Protein AF-A0A2P8HQR6-F1 (afdb_monomer)

InterPro domains:
  IPR024524 Protein of unknown function DUF3800 [PF12686] (49-236)

Secondary structure (DSSP, 8-state):
------------SSHHHHHHHHHHHHHHHHHHHHHHHHHTTT--EEEEEEEEEES-TTSSSSEEEEEEEEEEHHHHHHHHHHHHTTS-SSGGG---GGG---GGGHHHHHHHHHHHHH-SS-EEEEEEEEHHHHHHHHHHTT--HHHHHHHHHHHHHHHHHHHHHTT--TTS-EEEEEEEE--TTTGGGHHHHHHHHHHHHHHTT-SEEEEEEEEE-GGG-HHHHHHHHHHHHHHHHHTTTTS-SSTTSPPPHHHHHHHHHHHHHHHSTTHHHHHHHHEEEEEE-SS-SSPEEE-HHHHHHHHHHHHHHHHHHHHHHHHHHHHH-TT--HHHHHHHTT--GGGHHHHHHHHHHHTT----

Sequence (360 aa):
MLSLETVPALSLKVAGKVLFHHYYISNYTLLYLRLTVNLSKGAKTVYKIYFDESGKLDDKKMYSYYGAAGGSLDAWTSLDHRLASTLPSTPSHELHFSQLKDDKYMHLYIHALNEFLQEEDLQFNAMIINNSEAKVSSETMNLSKEELRKLFYVKIPERLYYGMTRGIEAEHAEEVEVYMDQNNEYQWLYGKIKDQMQAHALYRKKAYTIHTLEPLDSYYSYPLQITDIILGLVSFLMEQSFLPTKPSEKLTTTKQIQSEMVFRFLSQNRNLEKFLSKITLYKWEGTDELLQSISLSTYISRFMIEKQKNDLSEILKVQQLISQYPEIETRHVRKHLSYSNSQARTIRGYIEQASGRPRF

Mean predicted aligned error: 9.8 Å

Radius of gyration: 28.17 Å; Cα contacts (8 Å, |Δi|>4): 473; chains: 1; bounding box: 73×106×64 Å

pLDDT: mean 84.1, std 18.92, range [25.55, 98.44]

Structure (mmCIF, N/CA/C/O backbone):
data_AF-A0A2P8HQR6-F1
#
_entry.id   AF-A0A2P8HQR6-F1
#
loop_
_atom_site.group_PDB
_atom_site.id
_atom_site.type_symbol
_atom_site.label_atom_id
_atom_site.label_alt_id
_atom_site.label_comp_id
_atom_site.label_asym_id
_atom_site.label_entity_id
_atom_site.label_seq_id
_atom_site.pdbx_PDB_ins_code
_atom_site.Cartn_x
_atom_site.Cartn_y
_atom_site.Cartn_z
_atom_site.occupancy
_atom_site.B_iso_or_equiv
_atom_site.auth_seq_id
_atom_site.auth_comp_id
_atom_site.auth_asym_id
_atom_site.auth_atom_id
_atom_site.pdbx_PDB_model_num
ATOM 1 N N . MET A 1 1 ? -50.084 -82.917 -18.934 1.00 33.44 1 MET A N 1
ATOM 2 C CA . MET A 1 1 ? -48.917 -83.632 -19.490 1.00 33.44 1 MET A CA 1
ATOM 3 C C . MET A 1 1 ? -47.897 -82.562 -19.867 1.00 33.44 1 MET A C 1
ATOM 5 O O . MET A 1 1 ? -48.283 -81.710 -20.646 1.00 33.44 1 MET A O 1
ATOM 9 N N . LEU A 1 2 ? -46.743 -82.552 -19.174 1.00 27.77 2 LEU A N 1
ATOM 10 C CA . LEU A 1 2 ? -45.383 -82.044 -19.511 1.00 27.77 2 LEU A CA 1
ATOM 11 C C . LEU A 1 2 ? -45.249 -80.937 -20.593 1.00 27.77 2 LEU A C 1
ATOM 13 O O . LEU A 1 2 ? -45.843 -81.059 -21.648 1.00 27.77 2 LEU A O 1
ATOM 17 N N . SER A 1 3 ? -44.427 -79.889 -20.486 1.00 25.55 3 SER A N 1
ATOM 18 C CA . SER A 1 3 ? -43.283 -79.577 -19.617 1.00 25.55 3 SER A CA 1
ATOM 19 C C . SER A 1 3 ? -42.935 -78.080 -19.712 1.00 25.55 3 SER A C 1
ATOM 21 O O . SER A 1 3 ? -43.325 -77.394 -20.653 1.00 25.55 3 SER A O 1
ATOM 23 N N . LEU A 1 4 ? -42.175 -77.613 -18.720 1.00 30.92 4 LEU A N 1
ATOM 24 C CA . LEU A 1 4 ? -41.476 -76.329 -18.645 1.00 30.92 4 LEU A CA 1
ATOM 25 C C . LEU A 1 4 ? -40.520 -76.086 -19.825 1.00 30.92 4 LEU A C 1
ATOM 27 O O . LEU A 1 4 ? -39.832 -77.016 -20.226 1.00 30.92 4 LEU A O 1
ATOM 31 N N . GLU A 1 5 ? -40.374 -74.821 -20.233 1.00 27.94 5 GLU A N 1
ATOM 32 C CA . GLU A 1 5 ? -39.064 -74.173 -20.393 1.00 27.94 5 GLU A CA 1
ATOM 33 C C . GLU A 1 5 ? -39.188 -72.637 -20.350 1.00 27.94 5 GLU A C 1
ATOM 35 O O . GLU A 1 5 ? -40.246 -72.050 -20.571 1.00 27.94 5 GLU A O 1
ATOM 40 N N . THR A 1 6 ? -38.103 -72.009 -19.917 1.00 29.08 6 THR A N 1
ATOM 41 C CA . THR A 1 6 ? -38.003 -70.726 -19.215 1.00 29.08 6 THR A CA 1
ATOM 42 C C . THR A 1 6 ? -37.601 -69.530 -20.094 1.00 29.08 6 THR A C 1
ATOM 44 O O . THR A 1 6 ? -36.764 -69.665 -20.972 1.00 29.08 6 THR A O 1
ATOM 47 N N . VAL A 1 7 ? -38.179 -68.365 -19.755 1.00 34.34 7 VAL A N 1
ATOM 48 C CA . VAL A 1 7 ? -37.715 -66.946 -19.739 1.00 34.34 7 VAL A CA 1
ATOM 49 C C . VAL A 1 7 ? -36.370 -66.561 -20.422 1.00 34.34 7 VAL A C 1
ATOM 51 O O . VAL A 1 7 ? -35.384 -67.282 -20.308 1.00 34.34 7 VAL A O 1
ATOM 54 N N . PRO A 1 8 ? -36.234 -65.302 -20.904 1.00 31.97 8 PRO A N 1
ATOM 55 C CA . PRO A 1 8 ? -35.547 -64.353 -20.019 1.00 31.97 8 PRO A CA 1
ATOM 56 C C . PRO A 1 8 ? -36.254 -63.003 -19.845 1.00 31.97 8 PRO A C 1
ATOM 58 O O . PRO A 1 8 ? -36.788 -62.383 -20.760 1.00 31.97 8 PRO A O 1
ATOM 61 N N . ALA A 1 9 ? -36.234 -62.579 -18.586 1.00 35.69 9 ALA A N 1
ATOM 62 C CA . ALA A 1 9 ? -36.747 -61.335 -18.068 1.00 35.69 9 ALA A CA 1
ATOM 63 C C . ALA A 1 9 ? -35.703 -60.243 -18.268 1.00 35.69 9 ALA A C 1
ATOM 65 O O . ALA A 1 9 ? -34.558 -60.444 -17.881 1.00 35.69 9 ALA A O 1
ATOM 66 N N . LEU A 1 10 ? -36.098 -59.065 -18.748 1.00 28.31 10 LEU A N 1
ATOM 67 C CA . LEU A 1 10 ? -35.398 -57.823 -18.420 1.00 28.31 10 LEU A CA 1
ATOM 68 C C . LEU A 1 10 ? -36.252 -56.616 -18.823 1.00 28.31 10 LEU A C 1
ATOM 70 O O . LEU A 1 10 ? -36.380 -56.322 -20.002 1.00 28.31 10 LEU A O 1
ATOM 74 N N . SER A 1 11 ? -36.840 -55.933 -17.832 1.00 33.97 11 SER A N 1
ATOM 75 C CA . SER A 1 11 ? -37.032 -54.466 -17.789 1.00 33.97 11 SER A CA 1
ATOM 76 C C . SER A 1 11 ? -38.132 -54.077 -16.784 1.00 33.97 11 SER A C 1
ATOM 78 O O . SER A 1 11 ? -39.183 -53.550 -17.137 1.00 33.97 11 SER A O 1
ATOM 80 N N . LEU A 1 12 ? -37.880 -54.311 -15.494 1.00 35.03 12 LEU A N 1
ATOM 81 C CA . LEU A 1 12 ? -38.697 -53.773 -14.391 1.00 35.03 12 LEU A CA 1
ATOM 82 C C . LEU A 1 12 ? -37.829 -53.051 -13.343 1.00 35.03 12 LEU A C 1
ATOM 84 O O . LEU A 1 12 ? -38.184 -52.946 -12.175 1.00 35.03 12 LEU A O 1
ATOM 88 N N . LYS A 1 13 ? -36.666 -52.530 -13.769 1.00 34.38 13 LYS A N 1
ATOM 89 C CA . LYS A 1 13 ? -35.725 -51.768 -12.922 1.00 34.38 13 LYS A CA 1
ATOM 90 C C . LYS A 1 13 ? -35.703 -50.255 -13.180 1.00 34.38 13 LYS A C 1
ATOM 92 O O . LYS A 1 13 ? -35.026 -49.542 -12.446 1.00 34.38 13 LYS A O 1
ATOM 97 N N . VAL A 1 14 ? -36.442 -49.745 -14.170 1.00 38.81 14 VAL A N 1
ATOM 98 C CA . VAL A 1 14 ? -36.384 -48.314 -14.538 1.00 38.81 14 VAL A CA 1
ATOM 99 C C . VAL A 1 14 ? -37.466 -47.479 -13.837 1.00 38.81 14 VAL A C 1
ATOM 101 O O . VAL A 1 14 ? -37.201 -46.346 -13.451 1.00 38.81 14 VAL A O 1
ATOM 104 N N . ALA A 1 15 ? -38.642 -48.043 -13.544 1.00 37.00 15 ALA A N 1
ATOM 105 C CA . ALA A 1 15 ? -39.748 -47.281 -12.950 1.00 37.00 15 ALA A CA 1
ATOM 106 C C . ALA A 1 15 ? -39.559 -46.948 -11.450 1.00 37.00 15 ALA A C 1
ATOM 108 O O . ALA A 1 15 ? -39.950 -45.874 -11.000 1.00 37.00 15 ALA A O 1
ATOM 109 N N . GLY A 1 16 ? -38.896 -47.817 -10.674 1.00 36.00 16 GLY A N 1
ATOM 110 C CA . GLY A 1 16 ? -38.679 -47.598 -9.233 1.00 36.00 16 GLY A CA 1
ATOM 111 C C . GLY A 1 16 ? -37.608 -46.552 -8.894 1.00 36.00 16 GLY A C 1
ATOM 112 O O . GLY A 1 16 ? -37.670 -45.929 -7.837 1.00 36.00 16 GLY A O 1
ATOM 113 N N . LYS A 1 17 ? -36.642 -46.308 -9.794 1.00 35.75 17 LYS A N 1
ATOM 114 C CA . LYS A 1 17 ? -35.560 -45.330 -9.569 1.00 35.75 17 LYS A CA 1
ATOM 115 C C . LYS A 1 17 ? -36.002 -43.882 -9.808 1.00 35.75 17 LYS A C 1
ATOM 117 O O . LYS A 1 17 ? -35.507 -42.985 -9.134 1.00 35.75 17 LYS A O 1
ATOM 122 N N . VAL A 1 18 ? -36.951 -43.657 -10.719 1.00 38.84 18 VAL A N 1
ATOM 123 C CA . VAL A 1 18 ? -37.421 -42.306 -11.078 1.00 38.84 18 VAL A CA 1
ATOM 124 C C . VAL A 1 18 ? -38.352 -41.724 -10.005 1.00 38.84 18 VAL A C 1
ATOM 126 O O . VAL A 1 18 ? -38.237 -40.543 -9.672 1.00 38.84 18 VAL A O 1
ATOM 129 N N . LEU A 1 19 ? -39.199 -42.561 -9.394 1.00 36.84 19 LEU A N 1
ATOM 130 C CA . LEU A 1 19 ? -40.098 -42.158 -8.303 1.00 36.84 19 LEU A CA 1
ATOM 131 C C . LEU A 1 19 ? -39.358 -41.908 -6.977 1.00 36.84 19 LEU A C 1
ATOM 133 O O . LEU A 1 19 ? -39.690 -40.960 -6.268 1.00 36.84 19 LEU A O 1
ATOM 137 N N . PHE A 1 20 ? -38.300 -42.671 -6.676 1.00 35.50 20 PHE A N 1
ATOM 138 C CA . PHE A 1 20 ? -37.462 -42.415 -5.494 1.00 35.50 20 PHE A CA 1
ATOM 139 C C . PHE A 1 20 ? -36.619 -41.136 -5.621 1.00 35.50 20 PHE A C 1
ATOM 141 O O . PHE A 1 20 ? -36.426 -40.439 -4.628 1.00 35.50 20 PHE A O 1
ATOM 148 N N . HIS A 1 21 ? -36.155 -40.784 -6.828 1.00 37.28 21 HIS A N 1
ATOM 149 C CA . HIS A 1 21 ? -35.416 -39.533 -7.047 1.00 37.28 21 HIS A CA 1
ATOM 150 C C . HIS A 1 21 ? -36.305 -38.287 -6.923 1.00 37.28 21 HIS A C 1
ATOM 152 O O . HIS A 1 21 ? -35.882 -37.310 -6.312 1.00 37.28 21 HIS A O 1
ATOM 158 N N . HIS A 1 22 ? -37.549 -38.316 -7.411 1.00 38.53 22 HIS A N 1
ATOM 159 C CA . HIS A 1 22 ? -38.437 -37.148 -7.310 1.00 38.53 22 HIS A CA 1
ATOM 160 C C . HIS A 1 22 ? -38.901 -36.867 -5.871 1.00 38.53 22 HIS A C 1
ATOM 162 O O . HIS A 1 22 ? -38.992 -35.705 -5.475 1.00 38.53 22 HIS A O 1
ATOM 168 N N . TYR A 1 23 ? -39.122 -37.904 -5.054 1.00 38.06 23 TYR A N 1
ATOM 169 C CA . TYR A 1 23 ? -39.533 -37.724 -3.655 1.00 38.06 23 TYR A CA 1
ATOM 170 C C . TYR A 1 23 ? -38.383 -37.249 -2.746 1.00 38.06 23 TYR A C 1
ATOM 172 O O . TYR A 1 23 ? -38.610 -36.486 -1.805 1.00 38.06 23 TYR A O 1
ATOM 180 N N . TYR A 1 24 ? -37.138 -37.642 -3.046 1.00 35.56 24 TYR A N 1
ATOM 181 C CA . TYR A 1 24 ? -35.957 -37.132 -2.341 1.00 35.56 24 TYR A CA 1
ATOM 182 C C . TYR A 1 24 ? -35.640 -35.686 -2.735 1.00 35.56 24 TYR A C 1
ATOM 184 O O . TYR A 1 24 ? -35.431 -34.855 -1.856 1.00 35.56 24 TYR A O 1
ATOM 192 N N . ILE A 1 25 ? -35.688 -35.343 -4.027 1.00 41.81 25 ILE A N 1
ATOM 193 C CA . ILE A 1 25 ? -35.403 -33.974 -4.483 1.00 41.81 25 ILE A CA 1
ATOM 194 C C . ILE A 1 25 ? -36.449 -32.993 -3.929 1.00 41.81 25 ILE A C 1
ATOM 196 O O . ILE A 1 25 ? -36.073 -31.968 -3.372 1.00 41.81 25 ILE A O 1
ATOM 200 N N . SER A 1 26 ? -37.741 -33.344 -3.938 1.00 42.47 26 SER A N 1
ATOM 201 C CA . SER A 1 26 ? -38.802 -32.470 -3.411 1.00 42.47 26 SER A CA 1
ATOM 202 C C . SER A 1 26 ? -38.671 -32.174 -1.911 1.00 42.47 26 SER A C 1
ATOM 204 O O . SER A 1 26 ? -38.970 -31.058 -1.490 1.00 42.47 26 SER A O 1
ATOM 206 N N . ASN A 1 27 ? -38.229 -33.140 -1.098 1.00 40.41 27 ASN A N 1
ATOM 207 C CA . ASN A 1 27 ? -38.044 -32.928 0.340 1.00 40.41 27 ASN A CA 1
ATOM 208 C C . ASN A 1 27 ? -36.745 -32.176 0.652 1.00 40.41 27 ASN A C 1
ATOM 210 O O . ASN A 1 27 ? -36.741 -31.357 1.566 1.00 40.41 27 ASN A O 1
ATOM 214 N N . TYR A 1 28 ? -35.678 -32.369 -0.132 1.00 42.06 28 TYR A N 1
ATOM 215 C CA . TYR A 1 28 ? -34.462 -31.562 -0.004 1.00 42.06 28 TYR A CA 1
ATOM 216 C C . TYR A 1 28 ? -34.700 -30.109 -0.410 1.00 42.06 28 TYR A C 1
ATOM 218 O O . TYR A 1 28 ? -34.232 -29.224 0.294 1.00 42.06 28 TYR A O 1
ATOM 226 N N . THR A 1 29 ? -35.476 -29.836 -1.462 1.00 43.00 29 THR A N 1
ATOM 227 C CA . THR A 1 29 ? -35.803 -28.461 -1.871 1.00 43.00 29 THR A CA 1
ATOM 228 C C . THR A 1 29 ? -36.690 -27.757 -0.840 1.00 43.00 29 THR A C 1
ATOM 230 O O . THR A 1 29 ? -36.446 -26.596 -0.527 1.00 43.00 29 THR A O 1
ATOM 233 N N . LEU A 1 30 ? -37.659 -28.455 -0.233 1.00 41.94 30 LEU A N 1
ATOM 234 C CA . LEU A 1 30 ? -38.488 -27.910 0.855 1.00 41.94 30 LEU A CA 1
ATOM 235 C C . LEU A 1 30 ? -37.727 -27.756 2.181 1.00 41.94 30 LEU A C 1
ATOM 237 O O . LEU A 1 30 ? -38.005 -26.812 2.920 1.00 41.94 30 LEU A O 1
ATOM 241 N N . LEU A 1 31 ? -36.758 -28.629 2.477 1.00 42.12 31 LEU A N 1
ATOM 242 C CA . LEU A 1 31 ? -35.866 -28.492 3.631 1.00 42.12 31 LEU A CA 1
ATOM 243 C C . LEU A 1 31 ? -34.866 -27.346 3.420 1.00 42.12 31 LEU A C 1
ATOM 245 O O . LEU A 1 31 ? -34.661 -26.568 4.343 1.00 42.12 31 LEU A O 1
ATOM 249 N N . TYR A 1 32 ? -34.327 -27.172 2.207 1.00 41.16 32 TYR A N 1
ATOM 250 C CA . TYR A 1 32 ? -33.486 -26.025 1.845 1.00 41.16 32 TYR A CA 1
ATOM 251 C C . TYR A 1 32 ? -34.277 -24.720 1.920 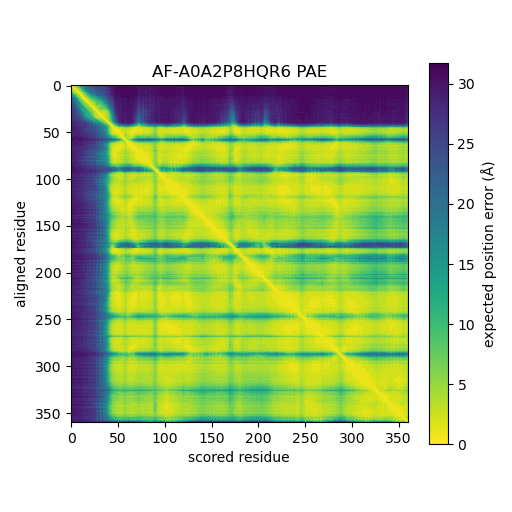1.00 41.16 32 TYR A C 1
ATOM 253 O O . TYR A 1 32 ? -33.816 -23.775 2.544 1.00 41.16 32 TYR A O 1
ATOM 261 N N . LEU A 1 33 ? -35.499 -24.663 1.382 1.00 41.75 33 LEU A N 1
ATOM 262 C CA . LEU A 1 33 ? -36.359 -23.480 1.496 1.00 41.75 33 LEU A CA 1
ATOM 263 C C . LEU A 1 33 ? -36.773 -23.204 2.949 1.00 41.75 33 LEU A C 1
ATOM 265 O O . LEU A 1 33 ? -36.759 -22.050 3.362 1.00 41.75 33 LEU A O 1
ATOM 269 N N . ARG A 1 34 ? -37.058 -24.226 3.769 1.00 34.44 34 ARG A N 1
ATOM 270 C CA . ARG A 1 34 ? -37.327 -24.037 5.209 1.00 34.44 34 ARG A CA 1
ATOM 271 C C . ARG A 1 34 ? -36.090 -23.673 6.027 1.00 34.44 34 ARG A C 1
ATOM 273 O O . ARG A 1 34 ? -36.254 -22.984 7.028 1.00 34.44 34 ARG A O 1
ATOM 280 N N . LEU A 1 35 ? -34.892 -24.100 5.632 1.00 39.53 35 LEU A N 1
ATOM 281 C CA . LEU A 1 35 ? -33.630 -23.676 6.247 1.00 39.53 35 LEU A CA 1
ATOM 282 C C . LEU A 1 35 ? -33.285 -22.242 5.835 1.00 39.53 35 LEU A C 1
ATOM 284 O O . LEU A 1 35 ? -32.957 -21.437 6.694 1.00 39.53 35 LEU A O 1
ATOM 288 N N . THR A 1 36 ? -33.477 -21.878 4.568 1.00 40.72 36 THR A N 1
ATOM 289 C CA . THR A 1 36 ? -33.202 -20.523 4.058 1.00 40.72 36 THR A CA 1
ATOM 290 C C . THR A 1 36 ? -34.192 -19.494 4.626 1.00 40.72 36 THR A C 1
ATOM 292 O O . THR A 1 36 ? -33.800 -18.384 4.963 1.00 40.72 36 THR A O 1
ATOM 295 N N . VAL A 1 37 ? -35.461 -19.877 4.828 1.00 40.09 37 VAL A N 1
ATOM 296 C CA . VAL A 1 37 ? -36.504 -19.001 5.404 1.00 40.09 37 VAL A CA 1
ATOM 297 C C . VAL A 1 37 ? -36.479 -18.964 6.945 1.00 40.09 37 VAL A C 1
ATOM 299 O O . VAL A 1 37 ? -36.981 -18.008 7.531 1.00 40.09 37 VAL A O 1
ATOM 302 N N . ASN A 1 38 ? -35.875 -19.949 7.629 1.00 33.28 38 ASN A N 1
ATOM 303 C CA . ASN A 1 38 ? -35.671 -19.892 9.090 1.00 33.28 38 ASN A CA 1
ATOM 304 C C . ASN A 1 38 ? -34.295 -19.345 9.511 1.00 33.28 38 ASN A C 1
ATOM 306 O O . ASN A 1 38 ? -34.176 -18.865 10.634 1.00 33.28 38 ASN A O 1
ATOM 310 N N . LEU A 1 39 ? -33.279 -19.352 8.640 1.00 42.09 39 LEU A N 1
ATOM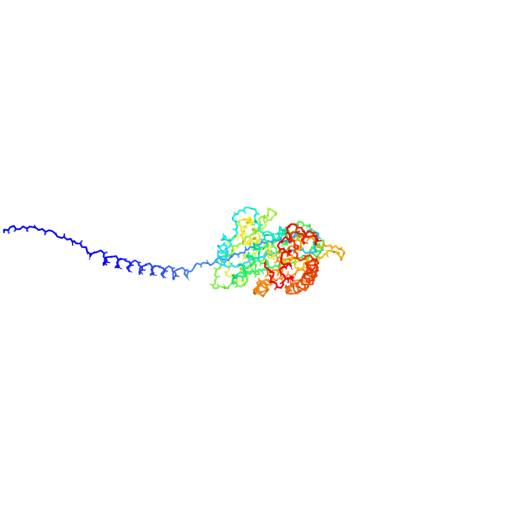 311 C CA . LEU A 1 39 ? -31.993 -18.681 8.895 1.00 42.09 39 LEU A CA 1
ATOM 312 C C . LEU A 1 39 ? -32.077 -17.156 8.710 1.00 42.09 39 LEU A C 1
ATOM 314 O O . LEU A 1 39 ? -31.288 -16.422 9.296 1.00 42.09 39 LEU A O 1
ATOM 318 N N . SER A 1 40 ? -33.080 -16.658 7.979 1.00 39.88 40 SER A N 1
ATOM 319 C CA . SER A 1 40 ? -33.284 -15.223 7.735 1.00 39.88 40 SER A CA 1
ATOM 320 C C . SER A 1 40 ? -33.963 -14.468 8.890 1.00 39.88 40 SER A C 1
ATOM 322 O O . SER A 1 40 ? -34.354 -13.314 8.730 1.00 39.88 40 SER A O 1
ATOM 324 N N . LYS A 1 41 ? -34.140 -15.098 10.058 1.00 40.22 41 LYS A N 1
ATOM 325 C CA . LYS A 1 41 ? -34.581 -14.432 11.292 1.00 40.22 41 LYS A CA 1
ATOM 326 C C . LYS A 1 41 ? -33.582 -14.706 12.413 1.00 40.22 41 LYS A C 1
ATOM 328 O O . LYS A 1 41 ? -33.845 -15.508 13.302 1.00 40.22 41 LYS A O 1
ATOM 333 N N . GLY A 1 42 ? -32.441 -14.017 12.363 1.00 51.50 42 GLY A N 1
ATOM 334 C CA . GLY A 1 42 ? -31.543 -13.872 13.514 1.00 51.50 42 GLY A CA 1
ATOM 335 C C . GLY A 1 42 ? -30.083 -14.284 13.318 1.00 51.50 42 GLY A C 1
ATOM 336 O O . GLY A 1 42 ? -29.321 -14.152 14.271 1.00 51.50 42 GLY A O 1
ATOM 337 N N . ALA A 1 43 ? -29.663 -14.753 12.138 1.00 57.28 43 ALA A N 1
ATOM 338 C CA . ALA A 1 43 ? -28.238 -14.936 11.866 1.00 57.28 43 ALA A CA 1
ATOM 339 C C . ALA A 1 43 ? -27.589 -13.564 11.638 1.00 57.28 43 ALA A C 1
ATOM 341 O O . ALA A 1 43 ? -27.910 -12.878 10.668 1.00 57.28 43 ALA A O 1
ATOM 342 N N . LYS A 1 44 ? -26.717 -13.148 12.559 1.00 66.00 44 LYS A N 1
ATOM 343 C CA . LYS A 1 44 ? -25.874 -11.970 12.353 1.00 66.00 44 LYS A CA 1
ATOM 344 C C . LYS A 1 44 ? -24.894 -12.247 11.213 1.00 66.00 44 LYS A C 1
ATOM 346 O O . LYS A 1 44 ? -24.318 -13.334 11.157 1.00 66.00 44 LYS A O 1
ATOM 351 N N . THR A 1 45 ? -24.711 -11.286 10.316 1.00 84.12 45 THR A N 1
ATOM 352 C CA . THR A 1 45 ? -23.674 -11.346 9.278 1.00 84.12 45 THR A CA 1
ATOM 353 C C . THR A 1 45 ? -22.315 -10.999 9.887 1.00 84.12 45 THR A C 1
ATOM 355 O O . THR A 1 45 ? -22.241 -10.331 10.919 1.00 84.12 45 THR A O 1
ATOM 358 N N . VAL A 1 46 ? -21.227 -11.495 9.295 1.00 91.19 46 VAL A N 1
ATOM 359 C CA . VAL A 1 46 ? -19.863 -11.241 9.785 1.00 91.19 46 VAL A CA 1
ATOM 360 C C . VAL A 1 46 ? -19.163 -10.261 8.852 1.00 91.19 46 VAL A C 1
ATOM 362 O O . VAL A 1 46 ? -19.091 -10.492 7.642 1.00 91.19 46 VAL A O 1
ATOM 365 N N . TYR A 1 47 ? -18.609 -9.199 9.431 1.00 93.38 47 TYR A N 1
ATOM 366 C CA . TYR A 1 47 ? -17.799 -8.198 8.748 1.00 93.38 47 TYR A CA 1
ATOM 367 C C . TYR A 1 47 ? -16.361 -8.289 9.237 1.00 93.38 47 TYR A C 1
ATOM 369 O O . TYR A 1 47 ? -16.101 -8.247 10.440 1.00 93.38 47 TYR A O 1
ATOM 377 N N . LYS A 1 48 ? -15.410 -8.396 8.313 1.00 95.31 48 LYS A N 1
ATOM 378 C CA . LYS A 1 48 ? -13.993 -8.538 8.651 1.00 95.31 48 LYS A CA 1
ATOM 379 C C . LYS A 1 48 ? -13.229 -7.277 8.309 1.00 95.31 48 LYS A C 1
ATOM 381 O O . LYS A 1 48 ? -13.435 -6.693 7.244 1.00 95.31 48 LYS A O 1
ATOM 386 N N . ILE A 1 49 ? -12.327 -6.890 9.205 1.00 96.56 49 ILE A N 1
ATOM 387 C CA . ILE A 1 49 ? -11.391 -5.783 9.028 1.00 96.56 49 ILE A CA 1
ATOM 388 C C . ILE A 1 49 ? -9.971 -6.311 9.205 1.00 96.56 49 ILE A C 1
ATOM 390 O O . ILE A 1 49 ? -9.675 -6.978 10.191 1.00 96.56 49 ILE A O 1
ATOM 394 N N . TYR A 1 50 ? -9.097 -5.967 8.270 1.00 96.81 50 TYR A N 1
ATOM 395 C CA . TYR A 1 50 ? -7.677 -6.287 8.274 1.00 96.81 50 TYR A CA 1
ATOM 396 C C . TYR A 1 50 ? -6.876 -4.998 8.375 1.00 96.81 50 TYR A C 1
ATOM 398 O O . TYR A 1 50 ? -7.176 -4.035 7.670 1.00 96.81 50 TYR A O 1
ATOM 406 N N . PHE A 1 51 ? -5.890 -4.964 9.264 1.00 95.44 51 PHE A N 1
ATOM 407 C CA . PHE A 1 51 ? -5.138 -3.759 9.593 1.00 95.44 51 PHE A CA 1
ATOM 408 C C . PHE A 1 51 ? -3.639 -3.973 9.488 1.00 95.44 51 PHE A C 1
ATOM 410 O O . PHE A 1 51 ? -3.117 -4.961 10.006 1.00 95.44 51 PHE A O 1
ATOM 417 N N . ASP A 1 52 ? -2.969 -2.984 8.905 1.00 94.38 52 ASP A N 1
ATOM 418 C CA . ASP A 1 52 ? -1.517 -2.935 8.803 1.00 94.38 52 ASP A CA 1
ATOM 419 C C . ASP A 1 52 ? -0.988 -1.492 8.915 1.00 94.38 52 ASP A C 1
ATOM 421 O O . ASP A 1 52 ? -1.730 -0.507 8.787 1.00 94.38 52 ASP A O 1
ATOM 425 N N . GLU A 1 53 ? 0.313 -1.362 9.155 1.00 92.00 53 GLU A N 1
ATOM 426 C CA . GLU A 1 53 ? 1.033 -0.105 9.272 1.00 92.00 53 GLU A CA 1
ATOM 427 C C . GLU A 1 53 ? 2.311 -0.065 8.431 1.00 92.00 53 GLU A C 1
ATOM 429 O O . GLU A 1 53 ? 3.081 -1.013 8.337 1.00 92.00 53 GLU A O 1
ATOM 434 N N . SER A 1 54 ? 2.607 1.104 7.871 1.00 89.81 54 SER A N 1
ATOM 435 C CA . SER A 1 54 ? 3.856 1.362 7.164 1.00 89.81 54 SER A CA 1
ATOM 436 C C . SER A 1 54 ? 4.551 2.574 7.769 1.00 89.81 54 SER A C 1
ATOM 438 O O . SER A 1 54 ? 4.166 3.727 7.548 1.00 89.81 54 SER A O 1
ATOM 440 N N . GLY A 1 55 ? 5.645 2.295 8.478 1.00 83.19 55 GLY A N 1
ATOM 441 C CA . GLY A 1 55 ? 6.411 3.281 9.235 1.00 83.19 55 GLY A CA 1
ATOM 442 C C . GLY A 1 55 ? 5.835 3.492 10.634 1.00 83.19 55 GLY A C 1
ATOM 443 O O . GLY A 1 55 ? 4.625 3.537 10.824 1.00 83.19 55 GLY A O 1
ATOM 444 N N . LYS A 1 56 ? 6.723 3.625 11.621 1.00 81.81 56 LYS A N 1
ATOM 445 C CA . LYS A 1 56 ? 6.343 3.841 13.020 1.00 81.81 56 LYS A CA 1
ATOM 446 C C . LYS A 1 56 ? 6.271 5.332 13.345 1.00 81.81 56 LYS A C 1
ATOM 448 O O . LYS A 1 56 ? 7.048 6.127 12.810 1.00 81.81 56 LYS A O 1
ATOM 453 N N . LEU A 1 57 ? 5.389 5.699 14.282 1.00 80.25 57 LEU A N 1
ATOM 454 C CA . LEU A 1 57 ? 5.193 7.070 14.792 1.00 80.25 57 LEU A CA 1
ATOM 455 C C . LEU A 1 57 ? 6.369 7.545 15.654 1.00 80.25 57 LEU A C 1
ATOM 457 O O . LEU A 1 57 ? 6.310 7.604 16.886 1.00 80.25 57 LEU A O 1
ATOM 461 N N . ASP A 1 58 ? 7.514 7.683 15.010 1.00 67.50 58 ASP A N 1
ATOM 462 C CA . ASP A 1 58 ? 8.804 7.566 15.673 1.00 67.50 58 ASP A CA 1
ATOM 463 C C . ASP A 1 58 ? 9.971 7.542 14.677 1.00 67.50 58 ASP A C 1
ATOM 465 O O . ASP A 1 58 ? 11.101 7.875 15.056 1.00 67.50 58 ASP A O 1
ATOM 469 N N . ASP A 1 59 ? 9.679 7.102 13.454 1.00 66.88 59 ASP A N 1
ATOM 470 C CA . ASP A 1 59 ? 10.625 6.866 12.384 1.00 66.88 59 ASP A CA 1
ATOM 471 C C . ASP A 1 59 ? 11.114 8.188 11.772 1.00 66.88 59 ASP A C 1
ATOM 473 O O . ASP A 1 59 ? 10.469 9.233 11.867 1.00 66.88 59 ASP A O 1
ATOM 477 N N . LYS A 1 60 ? 12.272 8.160 11.105 1.00 76.75 60 LYS A N 1
ATOM 478 C CA . LYS A 1 60 ? 12.907 9.349 10.491 1.00 76.75 60 LYS A CA 1
ATOM 479 C C . LYS A 1 60 ? 12.123 9.923 9.304 1.00 76.75 60 LYS A C 1
ATOM 481 O O . LYS A 1 60 ? 12.543 10.915 8.710 1.00 76.75 60 LYS A O 1
ATOM 486 N N . LYS A 1 61 ? 11.034 9.267 8.914 1.00 85.00 61 LYS A N 1
ATOM 487 C CA . LYS A 1 61 ? 10.180 9.659 7.798 1.00 85.00 61 LYS A CA 1
ATOM 488 C C . LYS A 1 61 ? 9.249 10.797 8.194 1.00 85.00 61 LYS A C 1
ATOM 490 O O . LYS A 1 61 ? 8.876 10.938 9.354 1.00 85.00 61 LYS A O 1
ATOM 495 N N . MET A 1 62 ? 8.833 11.567 7.192 1.00 90.00 62 MET A N 1
ATOM 496 C CA . MET A 1 62 ? 7.871 12.657 7.367 1.00 90.00 62 MET A CA 1
ATOM 497 C C . MET A 1 62 ? 6.492 12.147 7.799 1.00 90.00 62 MET A C 1
ATOM 499 O O . MET A 1 62 ? 5.844 12.772 8.634 1.00 90.00 62 MET A O 1
ATOM 503 N N . TYR A 1 63 ? 6.066 11.001 7.266 1.00 94.06 63 TYR A N 1
ATOM 504 C CA . TYR A 1 63 ? 4.750 10.436 7.532 1.00 94.06 63 TYR A CA 1
ATOM 505 C C . TYR A 1 63 ? 4.829 8.980 7.998 1.00 94.06 63 TYR A C 1
ATOM 507 O O . TYR A 1 63 ? 5.713 8.233 7.571 1.00 94.06 63 TYR A O 1
ATOM 515 N N . SER A 1 64 ? 3.868 8.596 8.838 1.00 94.31 64 SER A N 1
ATOM 516 C CA . SER A 1 64 ? 3.506 7.202 9.134 1.00 94.31 64 SER A CA 1
ATOM 517 C C . SER A 1 64 ? 2.142 6.891 8.528 1.00 94.31 64 SER A C 1
ATOM 519 O O . SER A 1 64 ? 1.274 7.769 8.491 1.00 94.31 64 SER A O 1
ATOM 521 N N . TYR A 1 65 ? 1.948 5.661 8.062 1.00 95.81 65 TYR A N 1
ATOM 522 C CA . TYR A 1 65 ? 0.746 5.243 7.345 1.00 95.81 65 TYR A CA 1
ATOM 523 C C . TYR A 1 65 ? 0.078 4.090 8.083 1.00 95.81 65 TYR A C 1
ATOM 525 O O . TYR A 1 65 ? 0.744 3.128 8.440 1.00 95.81 65 TYR A O 1
ATOM 533 N N . TYR A 1 66 ? -1.236 4.170 8.258 1.00 96.12 66 TYR A N 1
ATOM 534 C CA . TYR A 1 66 ? -2.041 3.129 8.893 1.00 96.12 66 TYR A CA 1
ATOM 535 C C . TYR A 1 66 ? -3.209 2.804 7.975 1.00 96.12 66 TYR A C 1
ATOM 537 O O . TYR A 1 66 ? -3.940 3.718 7.585 1.00 96.12 66 TYR A O 1
ATOM 545 N N . GLY A 1 67 ? -3.360 1.538 7.603 1.00 97.00 67 GLY A N 1
ATOM 546 C CA . GLY A 1 67 ? -4.348 1.068 6.639 1.00 97.00 67 GLY A CA 1
ATOM 547 C C . GLY A 1 67 ? -5.308 0.066 7.258 1.00 97.00 67 GLY A C 1
ATOM 548 O O . GLY A 1 67 ? -4.909 -0.769 8.062 1.00 97.00 67 GLY A O 1
ATOM 549 N N . ALA A 1 68 ? -6.573 0.140 6.859 1.00 97.62 68 ALA A N 1
ATOM 550 C CA . ALA A 1 68 ? -7.575 -0.865 7.165 1.00 97.62 68 ALA A CA 1
ATOM 551 C C . ALA A 1 68 ? -8.314 -1.257 5.882 1.00 97.62 68 ALA A C 1
ATOM 553 O O . ALA A 1 68 ? -8.882 -0.391 5.213 1.00 97.62 68 ALA A O 1
ATOM 554 N N . ALA A 1 69 ? -8.336 -2.548 5.561 1.00 97.75 69 ALA A N 1
ATOM 555 C CA . ALA A 1 69 ? -9.198 -3.135 4.542 1.00 97.75 69 ALA A CA 1
ATOM 556 C C . ALA A 1 69 ? -10.396 -3.805 5.218 1.00 97.75 69 ALA A C 1
ATOM 558 O O . ALA A 1 69 ? -10.244 -4.397 6.280 1.00 97.75 69 ALA A O 1
ATOM 559 N N . GLY A 1 70 ? -11.592 -3.725 4.644 1.00 96.06 70 GLY A N 1
ATOM 560 C CA . GLY A 1 70 ? -12.779 -4.284 5.287 1.00 96.06 70 GLY A CA 1
ATOM 561 C C . GLY A 1 70 ? -13.884 -4.633 4.309 1.00 96.06 70 GLY A C 1
ATOM 562 O O . GLY A 1 70 ? -13.947 -4.047 3.232 1.00 96.06 70 GLY A O 1
ATOM 563 N N . GLY A 1 71 ? -14.722 -5.591 4.699 1.00 94.56 71 GLY A N 1
ATOM 564 C CA . GLY A 1 71 ? -15.867 -6.054 3.920 1.00 94.56 71 GLY A CA 1
ATOM 565 C C . GLY A 1 71 ? -16.523 -7.298 4.519 1.00 94.56 71 GLY A C 1
ATOM 566 O O . GLY A 1 71 ? -16.119 -7.779 5.584 1.00 94.56 71 GLY A O 1
ATOM 567 N N . SER A 1 72 ? -17.533 -7.823 3.825 1.00 93.19 72 SER A N 1
ATOM 568 C CA . SER A 1 72 ? -18.282 -9.011 4.246 1.00 93.19 72 SER A CA 1
ATOM 569 C C . SER A 1 72 ? -17.402 -10.271 4.269 1.00 93.19 72 SER A C 1
ATOM 571 O O . SER A 1 72 ? -16.449 -10.411 3.496 1.00 93.19 72 SER A O 1
ATOM 573 N N . LEU A 1 73 ? -17.721 -11.221 5.156 1.00 92.88 73 LEU A N 1
ATOM 574 C CA . LEU A 1 73 ? -17.053 -12.528 5.205 1.00 92.88 73 LEU A CA 1
ATOM 575 C C . LEU A 1 73 ? -17.096 -13.251 3.850 1.00 92.88 73 LEU A C 1
ATOM 577 O O . LEU A 1 73 ? -16.114 -13.890 3.468 1.00 92.88 73 LEU A O 1
ATOM 581 N N . ASP A 1 74 ? -18.208 -13.135 3.127 1.00 92.69 74 ASP A N 1
ATOM 582 C CA . ASP A 1 74 ? -18.390 -13.769 1.823 1.00 92.69 74 ASP A CA 1
ATOM 583 C C . ASP A 1 74 ? -17.420 -13.196 0.783 1.00 92.69 74 ASP A C 1
ATOM 585 O O . ASP A 1 74 ? -16.759 -13.966 0.085 1.00 92.69 74 ASP A O 1
ATOM 589 N N . ALA A 1 75 ? -17.253 -11.869 0.735 1.00 94.81 75 ALA A N 1
ATOM 590 C CA . ALA A 1 75 ? -16.304 -11.218 -0.167 1.00 94.81 75 ALA A CA 1
ATOM 591 C C . ALA A 1 75 ? -14.855 -11.647 0.117 1.00 94.81 75 ALA A C 1
ATOM 593 O O . ALA A 1 75 ? -14.113 -11.995 -0.805 1.00 94.81 75 ALA A O 1
ATOM 594 N N . TRP A 1 76 ? -14.457 -11.705 1.393 1.00 95.12 76 TRP A N 1
ATOM 595 C CA . TRP A 1 76 ? -13.124 -12.186 1.771 1.00 95.12 76 TRP A CA 1
ATOM 596 C C . TRP A 1 76 ? -12.913 -13.665 1.440 1.00 95.12 76 TRP A C 1
ATOM 598 O O . TRP A 1 76 ? -11.879 -14.023 0.885 1.00 95.12 76 TRP A O 1
ATOM 608 N N . THR A 1 77 ? -13.905 -14.516 1.705 1.00 94.00 77 THR A N 1
ATOM 609 C CA . THR A 1 77 ? -13.833 -15.956 1.396 1.00 94.00 77 THR A CA 1
ATOM 610 C C . THR A 1 77 ? -13.731 -16.198 -0.111 1.00 94.00 77 THR A C 1
ATOM 612 O O . THR A 1 77 ? -12.962 -17.044 -0.572 1.00 94.00 77 THR A O 1
ATOM 615 N N . SER A 1 78 ? -14.495 -15.433 -0.890 1.00 94.06 78 SER A N 1
ATOM 616 C CA . SER A 1 78 ? -14.483 -15.456 -2.351 1.00 94.06 78 SER A CA 1
ATOM 617 C C . SER A 1 78 ? -13.113 -15.049 -2.904 1.00 94.06 78 SER A C 1
ATOM 619 O O . SER A 1 78 ? -12.554 -15.742 -3.761 1.00 94.06 78 SER A O 1
ATOM 621 N N . LEU A 1 79 ? -12.533 -13.973 -2.363 1.00 94.94 79 LEU A N 1
ATOM 622 C CA . LEU A 1 79 ? -11.186 -13.513 -2.687 1.00 94.94 79 LEU A CA 1
ATOM 623 C C . LEU A 1 79 ? -10.124 -14.565 -2.334 1.00 94.94 79 LEU A C 1
ATOM 625 O O . LEU A 1 79 ? -9.316 -14.915 -3.196 1.00 94.94 79 LEU A O 1
ATOM 629 N N . ASP A 1 80 ? -10.154 -15.118 -1.119 1.00 92.31 80 ASP A N 1
ATOM 630 C CA . ASP A 1 80 ? -9.190 -16.126 -0.659 1.00 92.31 80 ASP A CA 1
ATOM 631 C C . ASP A 1 80 ? -9.200 -17.366 -1.555 1.00 92.31 80 ASP A C 1
ATOM 633 O O . ASP A 1 80 ? -8.145 -17.860 -1.957 1.00 92.31 80 ASP A O 1
ATOM 637 N N . HIS A 1 81 ? -10.389 -17.842 -1.936 1.00 91.56 81 HIS A N 1
ATOM 638 C CA . HIS A 1 81 ? -10.528 -18.989 -2.828 1.00 91.56 81 HIS A CA 1
ATOM 639 C C . HIS A 1 81 ? -9.893 -18.732 -4.205 1.00 91.56 81 HIS A C 1
ATOM 641 O O . HIS A 1 81 ? -9.223 -19.610 -4.758 1.00 91.56 81 HIS A O 1
ATOM 647 N N . ARG A 1 82 ? -10.073 -17.533 -4.775 1.00 92.69 82 ARG A N 1
ATOM 648 C CA . ARG A 1 82 ? -9.465 -17.182 -6.070 1.00 92.69 82 ARG A CA 1
ATOM 649 C C . ARG A 1 82 ? -7.951 -17.044 -5.962 1.00 92.69 82 ARG A C 1
ATOM 651 O O . ARG A 1 82 ? -7.236 -17.555 -6.824 1.00 92.69 82 ARG A O 1
ATOM 658 N N . LEU A 1 83 ? -7.454 -16.454 -4.881 1.00 91.19 83 LEU A N 1
ATOM 659 C CA . LEU A 1 83 ? -6.020 -16.313 -4.643 1.00 91.19 83 LEU A CA 1
ATOM 660 C C . LEU A 1 83 ? -5.320 -17.645 -4.407 1.00 91.19 83 LEU A C 1
ATOM 662 O O . LEU A 1 83 ? -4.267 -17.874 -5.000 1.00 91.19 83 LEU A O 1
ATOM 666 N N . ALA A 1 84 ? -5.925 -18.555 -3.644 1.00 87.88 84 ALA A N 1
ATOM 667 C CA . ALA A 1 84 ? -5.375 -19.886 -3.390 1.00 87.88 84 ALA A CA 1
ATOM 668 C C . ALA A 1 84 ? -5.178 -20.719 -4.673 1.00 87.88 84 ALA A C 1
ATOM 670 O O . ALA A 1 84 ? -4.368 -21.645 -4.690 1.00 87.88 84 ALA A O 1
ATOM 671 N N . SER A 1 85 ? -5.892 -20.394 -5.759 1.00 82.19 85 SER A N 1
ATOM 672 C CA . SER A 1 85 ? -5.736 -21.070 -7.053 1.00 82.19 85 SER A CA 1
ATOM 673 C C . SER A 1 85 ? -4.493 -20.633 -7.844 1.00 82.19 85 SER A C 1
ATOM 675 O O . SER A 1 85 ? -4.016 -21.385 -8.695 1.00 82.19 85 SER A O 1
ATOM 677 N N . THR A 1 86 ? -3.941 -19.451 -7.543 1.00 81.38 86 THR A N 1
ATOM 678 C CA . THR A 1 86 ? -2.837 -18.833 -8.303 1.00 81.38 86 THR A CA 1
ATOM 679 C C . THR A 1 86 ? -1.584 -18.624 -7.455 1.00 81.38 86 THR A C 1
ATOM 681 O O . THR A 1 86 ? -0.464 -18.759 -7.955 1.00 81.38 86 THR A O 1
ATOM 684 N N . LEU A 1 87 ? -1.749 -18.265 -6.181 1.00 81.50 87 LEU A N 1
ATOM 685 C CA . LEU A 1 87 ? -0.653 -18.005 -5.259 1.00 81.50 87 LEU A CA 1
ATOM 686 C C . LEU A 1 87 ? -0.208 -19.316 -4.602 1.00 81.50 87 LEU A C 1
ATOM 688 O O . LEU A 1 87 ? -1.029 -20.027 -4.024 1.00 81.50 87 LEU A O 1
ATOM 692 N N . PRO A 1 88 ? 1.090 -19.659 -4.661 1.00 68.75 88 PRO A N 1
ATOM 693 C CA . PRO A 1 88 ? 1.583 -20.860 -4.009 1.00 68.75 88 PRO A CA 1
ATOM 694 C C . P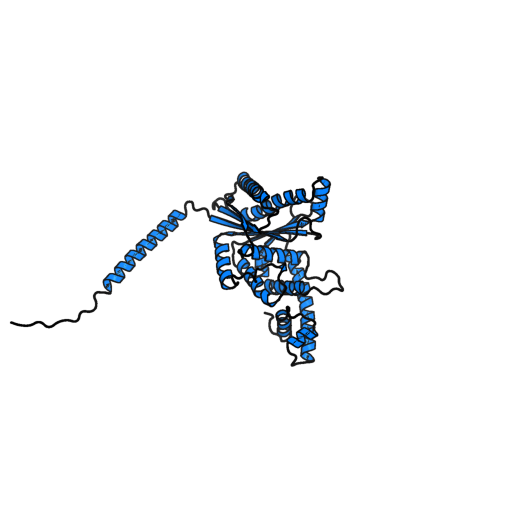RO A 1 88 ? 1.418 -20.736 -2.492 1.00 68.75 88 PRO A C 1
ATOM 696 O O . PRO A 1 88 ? 1.798 -19.729 -1.901 1.00 68.75 88 PRO A O 1
ATOM 699 N N . SER A 1 89 ? 0.943 -21.798 -1.845 1.00 57.66 89 SER A N 1
ATOM 700 C CA . SER A 1 89 ? 0.737 -21.884 -0.388 1.00 57.66 89 SER A CA 1
ATOM 701 C C . SER A 1 89 ? 2.045 -21.946 0.425 1.00 57.66 89 SER A C 1
ATOM 703 O O . SER A 1 89 ? 2.053 -22.394 1.567 1.00 57.66 89 SER A O 1
ATOM 705 N N . THR A 1 90 ? 3.185 -21.607 -0.185 1.00 52.91 90 THR A N 1
ATOM 706 C CA . THR A 1 90 ? 4.526 -21.864 0.360 1.00 52.91 90 THR A CA 1
ATOM 707 C C . THR A 1 90 ? 5.191 -20.602 0.905 1.00 52.91 90 THR A C 1
ATOM 709 O O . THR A 1 90 ? 5.057 -19.545 0.285 1.00 52.91 90 THR A O 1
ATOM 712 N N . PRO A 1 91 ? 6.052 -20.732 1.934 1.00 51.69 91 PRO A N 1
ATOM 713 C CA . PRO A 1 91 ? 6.616 -19.600 2.659 1.00 51.69 91 PRO A CA 1
ATOM 714 C C . PRO A 1 91 ? 7.410 -18.567 1.870 1.00 51.69 91 PRO A C 1
ATOM 716 O O . PRO A 1 91 ? 7.569 -17.435 2.305 1.00 51.69 91 PRO A O 1
ATOM 719 N N . SER A 1 92 ? 7.963 -18.950 0.726 1.00 59.25 92 SER A N 1
ATOM 720 C CA . SER A 1 92 ? 8.918 -18.122 -0.008 1.00 59.25 92 SER A CA 1
ATOM 721 C C . SER A 1 92 ? 8.284 -16.976 -0.809 1.00 59.25 92 SER A C 1
ATOM 723 O O . SER A 1 92 ? 8.996 -16.342 -1.587 1.00 59.25 92 SER A O 1
ATOM 725 N N . HIS A 1 93 ? 6.972 -16.751 -0.688 1.00 66.69 93 HIS A N 1
ATOM 726 C CA . HIS A 1 93 ? 6.215 -15.834 -1.547 1.00 66.69 93 HIS A CA 1
ATOM 727 C C . HIS A 1 93 ? 5.224 -14.937 -0.795 1.00 66.69 93 HIS A C 1
ATOM 729 O O . HIS A 1 93 ? 4.301 -14.428 -1.426 1.00 66.69 93 HIS A O 1
ATOM 735 N N . GLU A 1 94 ? 5.403 -14.735 0.514 1.00 85.69 94 GLU A N 1
ATOM 736 C CA . GLU A 1 94 ? 4.642 -13.712 1.236 1.00 85.69 94 GLU A CA 1
ATOM 737 C C . GLU A 1 94 ? 4.755 -12.363 0.512 1.00 85.69 94 GLU A C 1
ATOM 739 O O . GLU A 1 94 ? 5.850 -11.898 0.167 1.00 85.69 94 GLU A O 1
ATOM 744 N N . LEU A 1 95 ? 3.607 -11.761 0.210 1.00 90.81 95 LEU A N 1
ATOM 745 C CA . LEU A 1 95 ? 3.555 -10.549 -0.585 1.00 90.81 95 LEU A CA 1
ATOM 746 C C . LEU A 1 95 ? 3.626 -9.323 0.323 1.00 90.81 95 LEU A C 1
ATOM 748 O O . LEU A 1 95 ? 2.610 -8.843 0.806 1.00 90.81 95 LEU A O 1
ATOM 752 N N . HIS A 1 96 ? 4.825 -8.762 0.457 1.00 93.06 96 HIS A N 1
ATOM 753 C CA . HIS A 1 96 ? 5.013 -7.416 1.004 1.00 93.06 96 HIS A CA 1
ATOM 754 C C . HIS A 1 96 ? 5.465 -6.453 -0.082 1.00 93.06 96 HIS A C 1
ATOM 756 O O . HIS A 1 96 ? 6.399 -6.754 -0.840 1.00 93.06 96 HIS A O 1
ATOM 762 N N . PHE A 1 97 ? 4.874 -5.261 -0.158 1.00 94.75 97 PHE A N 1
ATOM 763 C CA . PHE A 1 97 ? 5.232 -4.266 -1.174 1.00 94.75 97 PHE A CA 1
ATOM 764 C C . PHE A 1 97 ? 6.724 -3.917 -1.119 1.00 94.75 97 PHE A C 1
ATOM 766 O O . PHE A 1 97 ? 7.403 -3.837 -2.147 1.00 94.75 97 PHE A O 1
ATOM 773 N N . SER A 1 98 ? 7.265 -3.764 0.093 1.00 91.88 98 SER A N 1
ATOM 774 C CA . SER A 1 98 ? 8.680 -3.450 0.343 1.00 91.88 98 SER A CA 1
ATOM 775 C C . SER A 1 98 ? 9.648 -4.556 -0.113 1.00 91.88 98 SER A C 1
ATOM 777 O O . SER A 1 98 ? 10.830 -4.289 -0.365 1.00 91.88 98 SER A O 1
ATOM 779 N N . GLN A 1 99 ? 9.151 -5.786 -0.264 1.00 92.25 99 GLN A N 1
ATOM 780 C CA . GLN A 1 99 ? 9.924 -6.959 -0.664 1.00 92.25 99 GLN A CA 1
ATOM 781 C C . GLN A 1 99 ? 9.895 -7.223 -2.179 1.00 92.25 99 GLN A C 1
ATOM 783 O O . GLN A 1 99 ? 10.666 -8.056 -2.662 1.00 92.25 99 GLN A O 1
ATOM 788 N N . LEU A 1 100 ? 9.116 -6.459 -2.957 1.00 94.00 100 LEU A N 1
ATOM 789 C CA . LEU A 1 100 ? 9.101 -6.541 -4.419 1.00 94.00 100 LEU A CA 1
ATOM 790 C C . LEU A 1 100 ? 10.413 -6.005 -5.028 1.00 94.00 100 LEU A C 1
ATOM 792 O O . LEU A 1 100 ? 10.543 -4.834 -5.383 1.00 94.00 100 LEU A O 1
ATOM 796 N N . LYS A 1 101 ? 11.406 -6.892 -5.144 1.00 94.06 101 LYS A N 1
ATOM 797 C CA . LYS A 1 101 ? 12.764 -6.597 -5.648 1.00 94.06 101 LYS A CA 1
ATOM 798 C C . LYS A 1 101 ? 13.092 -7.288 -6.975 1.00 94.06 101 LYS A C 1
ATOM 800 O O . LYS A 1 101 ? 14.171 -7.063 -7.526 1.00 94.06 101 LYS A O 1
ATOM 805 N N . ASP A 1 102 ? 12.193 -8.141 -7.465 1.00 94.44 102 ASP A N 1
ATOM 806 C CA . ASP A 1 102 ? 12.364 -8.927 -8.688 1.00 94.44 102 ASP A CA 1
ATOM 807 C C . ASP A 1 102 ? 11.093 -8.886 -9.535 1.00 94.44 102 ASP A C 1
ATOM 809 O O . ASP A 1 102 ? 10.003 -9.248 -9.080 1.00 94.44 102 ASP A O 1
ATOM 813 N N . ASP A 1 103 ? 11.240 -8.431 -10.779 1.00 94.56 103 ASP A N 1
ATOM 814 C CA . ASP A 1 103 ? 10.127 -8.212 -11.692 1.00 94.56 103 ASP A CA 1
ATOM 815 C C . ASP A 1 103 ? 9.412 -9.510 -12.088 1.00 94.56 103 ASP A C 1
ATOM 817 O O . ASP A 1 103 ? 8.253 -9.498 -12.524 1.00 94.56 103 ASP A O 1
ATOM 821 N N . LYS A 1 104 ? 10.046 -10.661 -11.839 1.00 92.62 104 LYS A N 1
ATOM 822 C CA . LYS A 1 104 ? 9.419 -11.958 -12.058 1.00 92.62 104 LYS A CA 1
ATOM 823 C C . LYS A 1 104 ? 8.214 -12.213 -11.153 1.00 92.62 104 LYS A C 1
ATOM 825 O O . LYS A 1 104 ? 7.350 -13.006 -11.524 1.00 92.62 104 LYS A O 1
ATOM 830 N N . TYR A 1 105 ? 8.118 -11.536 -10.010 1.00 92.31 105 TYR A N 1
ATOM 831 C CA . TYR A 1 105 ? 7.016 -11.713 -9.062 1.00 92.31 105 TYR A CA 1
ATOM 832 C C . TYR A 1 105 ? 5.906 -10.667 -9.204 1.00 92.31 105 TYR A C 1
ATOM 834 O O . TYR A 1 105 ? 4.850 -10.852 -8.617 1.00 92.31 105 TYR A O 1
ATOM 842 N N . MET A 1 106 ? 6.068 -9.622 -10.031 1.00 93.19 106 MET A N 1
ATOM 843 C CA . MET A 1 106 ? 5.066 -8.542 -10.159 1.00 93.19 106 MET A CA 1
ATOM 844 C C . MET A 1 106 ? 3.657 -9.047 -10.475 1.00 93.19 106 MET A C 1
ATOM 846 O O . MET A 1 106 ? 2.685 -8.503 -9.967 1.00 93.19 106 MET A O 1
ATOM 850 N N . HIS A 1 107 ? 3.545 -10.092 -11.296 1.00 92.62 107 HIS A N 1
ATOM 851 C CA . HIS A 1 107 ? 2.259 -10.685 -11.660 1.00 92.62 107 HIS A CA 1
ATOM 852 C C . HIS A 1 107 ? 1.447 -11.175 -10.448 1.00 92.62 107 HIS A C 1
ATOM 854 O O . HIS A 1 107 ? 0.227 -11.077 -10.481 1.00 92.62 107 HIS A O 1
ATOM 860 N N . LEU A 1 108 ? 2.105 -11.628 -9.374 1.00 93.94 108 LEU A N 1
ATOM 861 C CA . LEU A 1 108 ? 1.447 -12.061 -8.138 1.00 93.94 108 LEU A CA 1
ATOM 862 C C . LEU A 1 108 ? 0.807 -10.875 -7.405 1.00 93.94 108 LEU A C 1
ATOM 864 O O . LEU A 1 108 ? -0.359 -10.935 -7.031 1.00 93.94 108 LEU A O 1
ATOM 868 N N . TYR A 1 109 ? 1.541 -9.764 -7.290 1.00 95.81 109 TYR A N 1
ATOM 869 C CA . TYR A 1 109 ? 1.050 -8.519 -6.688 1.00 95.81 109 TYR A CA 1
ATOM 870 C C . TYR A 1 109 ? -0.107 -7.921 -7.492 1.00 95.81 109 TYR A C 1
ATOM 872 O O . TYR A 1 109 ? -1.124 -7.527 -6.929 1.00 95.81 109 TYR A O 1
ATOM 880 N N . ILE A 1 110 ? 0.034 -7.880 -8.821 1.00 96.06 110 ILE A N 1
ATOM 881 C CA . ILE A 1 110 ? -1.009 -7.374 -9.721 1.00 96.06 110 ILE A CA 1
ATOM 882 C C . ILE A 1 110 ? -2.263 -8.248 -9.625 1.00 96.06 110 ILE A C 1
ATOM 884 O O . ILE A 1 110 ? -3.365 -7.711 -9.578 1.00 96.06 110 ILE A O 1
ATOM 888 N N . HIS A 1 111 ? -2.112 -9.574 -9.568 1.00 95.44 111 HIS A N 1
ATOM 889 C CA . HIS A 1 111 ? -3.243 -10.482 -9.392 1.00 95.44 111 HIS A CA 1
ATOM 890 C C . HIS A 1 111 ? -3.951 -10.244 -8.055 1.00 95.44 111 HIS A C 1
ATOM 892 O O . HIS A 1 111 ? -5.154 -10.011 -8.067 1.00 95.44 111 HIS A O 1
ATOM 898 N N . ALA A 1 112 ? -3.217 -10.187 -6.938 1.00 96.06 112 ALA A N 1
ATOM 899 C CA . ALA A 1 112 ? -3.790 -9.921 -5.617 1.00 96.06 112 ALA A CA 1
ATOM 900 C C . ALA A 1 112 ? -4.601 -8.614 -5.577 1.00 96.06 112 ALA A C 1
ATOM 902 O O . ALA A 1 112 ? -5.745 -8.591 -5.123 1.00 96.06 112 ALA A O 1
ATOM 903 N N . LEU A 1 113 ? -4.045 -7.538 -6.139 1.00 97.75 113 LEU A N 1
ATOM 904 C CA . LEU A 1 113 ? -4.740 -6.257 -6.257 1.00 97.75 113 LEU A CA 1
ATOM 905 C C . LEU A 1 113 ? -5.971 -6.340 -7.172 1.00 97.75 113 LEU A C 1
ATOM 907 O O . LEU A 1 113 ? -7.008 -5.765 -6.855 1.00 97.75 113 LEU A O 1
ATOM 911 N N . ASN A 1 114 ? -5.884 -7.058 -8.295 1.00 97.19 114 ASN A N 1
ATOM 912 C CA . ASN A 1 114 ? -7.017 -7.247 -9.201 1.00 97.19 114 ASN A CA 1
ATOM 913 C C . ASN A 1 114 ? -8.165 -8.010 -8.534 1.00 97.19 114 ASN A C 1
ATOM 915 O O . ASN A 1 114 ? -9.318 -7.655 -8.764 1.00 97.19 114 ASN A O 1
ATOM 919 N N . GLU A 1 115 ? -7.869 -9.027 -7.723 1.00 96.88 115 GLU A N 1
ATOM 920 C CA . GLU A 1 115 ? -8.896 -9.770 -6.988 1.00 96.88 115 GLU A CA 1
ATOM 921 C C . GLU A 1 115 ? -9.588 -8.892 -5.946 1.00 96.88 115 GLU A C 1
ATOM 923 O O . GLU A 1 115 ? -10.815 -8.898 -5.870 1.00 96.88 115 GLU A O 1
ATOM 928 N N . PHE A 1 116 ? -8.830 -8.057 -5.230 1.00 97.75 116 PHE A N 1
ATOM 929 C CA . PHE A 1 116 ? -9.398 -7.059 -4.322 1.00 97.75 116 PHE A CA 1
ATOM 930 C C . PHE A 1 116 ? -10.312 -6.059 -5.049 1.00 97.75 116 PHE A C 1
ATOM 932 O O . PHE A 1 116 ? -11.406 -5.757 -4.581 1.00 97.75 116 PHE A O 1
A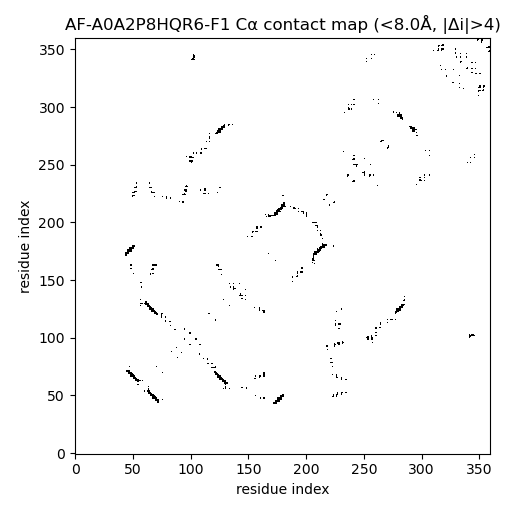TOM 939 N N . LEU A 1 117 ? -9.906 -5.568 -6.226 1.00 97.31 117 LEU A N 1
ATOM 940 C CA . LEU A 1 117 ? -10.709 -4.629 -7.022 1.00 97.31 117 LEU A CA 1
ATOM 941 C C . LEU A 1 117 ? -11.967 -5.247 -7.658 1.00 97.31 117 LEU A C 1
ATOM 943 O O . LEU A 1 117 ? -12.814 -4.505 -8.170 1.00 97.31 117 LEU A O 1
ATOM 947 N N . GLN A 1 118 ? -12.068 -6.574 -7.721 1.00 94.69 118 GLN A N 1
ATOM 948 C CA . GLN A 1 118 ? -13.243 -7.262 -8.260 1.00 94.69 118 GLN A CA 1
ATOM 949 C C . GLN A 1 118 ? -14.369 -7.392 -7.236 1.00 94.69 118 GLN A C 1
ATOM 951 O O . GLN A 1 118 ? -15.527 -7.398 -7.640 1.00 94.69 118 GLN A O 1
ATOM 956 N N . GLU A 1 119 ? -14.048 -7.448 -5.945 1.00 94.75 119 GLU A N 1
ATOM 957 C CA . GLU A 1 119 ? -15.047 -7.552 -4.884 1.00 94.75 119 GLU A CA 1
ATOM 958 C C . GLU A 1 119 ? -15.694 -6.194 -4.602 1.00 94.75 119 GLU A C 1
ATOM 960 O O . GLU A 1 119 ? -15.010 -5.243 -4.225 1.00 94.75 119 GLU A O 1
ATOM 965 N N . GLU A 1 120 ? -17.012 -6.074 -4.766 1.00 90.31 120 GLU A N 1
ATOM 966 C CA . GLU A 1 120 ? -17.746 -4.810 -4.577 1.00 90.31 120 GLU A CA 1
ATOM 967 C C . GLU A 1 120 ? -17.832 -4.380 -3.105 1.00 90.31 120 GLU A C 1
ATOM 969 O O . GLU A 1 120 ? -17.713 -3.186 -2.816 1.00 90.31 120 GLU A O 1
ATOM 974 N N . ASP A 1 121 ? -17.899 -5.343 -2.189 1.00 92.00 121 ASP A N 1
ATOM 975 C CA . ASP A 1 121 ? -18.046 -5.105 -0.749 1.00 92.00 121 ASP A CA 1
ATOM 976 C C . ASP A 1 121 ? -16.735 -4.738 -0.048 1.00 92.00 121 ASP A C 1
ATOM 978 O O . ASP A 1 121 ? -16.753 -4.234 1.074 1.00 92.00 121 ASP A O 1
ATOM 982 N N . LEU A 1 122 ? -15.584 -4.982 -0.684 1.00 95.69 122 LEU A N 1
ATOM 983 C CA . LEU A 1 122 ? -14.293 -4.660 -0.083 1.00 95.69 122 LEU A CA 1
ATOM 984 C C . LEU A 1 122 ? -13.966 -3.177 -0.247 1.00 95.69 122 LEU A C 1
ATOM 986 O O . LEU A 1 122 ? -14.103 -2.613 -1.334 1.00 95.69 122 LEU A O 1
ATOM 990 N N . GLN A 1 123 ? -13.486 -2.543 0.816 1.00 96.44 123 GLN A N 1
ATOM 991 C CA . GLN A 1 123 ? -13.011 -1.159 0.815 1.00 96.44 123 GLN A CA 1
ATOM 992 C C . GLN A 1 123 ? -11.697 -1.040 1.576 1.00 96.44 123 GLN A C 1
ATOM 994 O O . GLN A 1 123 ? -11.340 -1.918 2.362 1.00 96.44 123 GLN A O 1
ATOM 999 N N . PHE A 1 124 ? -10.983 0.061 1.351 1.00 97.81 124 PHE A N 1
ATOM 1000 C CA . PHE A 1 124 ? -9.749 0.374 2.055 1.00 97.81 124 PHE A CA 1
ATOM 1001 C C . PHE A 1 124 ? -9.740 1.829 2.524 1.00 97.81 124 PHE A C 1
ATOM 1003 O O . PHE A 1 124 ? -9.926 2.756 1.734 1.00 97.81 124 PHE A O 1
ATOM 1010 N N . ASN A 1 125 ? -9.452 2.033 3.805 1.00 97.56 125 ASN A N 1
ATOM 1011 C CA . ASN A 1 125 ? -9.249 3.349 4.391 1.00 97.56 125 ASN A CA 1
ATOM 1012 C C . ASN A 1 125 ? -7.826 3.454 4.932 1.00 97.56 125 ASN A C 1
ATOM 1014 O O . ASN A 1 125 ? -7.333 2.516 5.554 1.00 97.56 125 ASN A O 1
ATOM 1018 N N . ALA A 1 126 ? -7.185 4.610 4.766 1.00 97.31 126 ALA A N 1
ATOM 1019 C CA . ALA A 1 126 ? -5.914 4.878 5.429 1.00 97.31 126 ALA A CA 1
ATOM 1020 C C . ALA A 1 126 ? -5.856 6.247 6.102 1.00 97.31 126 ALA A C 1
ATOM 1022 O O . ALA A 1 126 ? -6.413 7.239 5.625 1.00 97.31 126 ALA A O 1
ATOM 1023 N N . MET A 1 127 ? -5.133 6.280 7.219 1.00 96.06 127 MET A N 1
ATOM 1024 C CA . MET A 1 127 ? -4.770 7.483 7.953 1.00 96.06 127 MET A CA 1
ATOM 1025 C C . MET A 1 127 ? -3.268 7.720 7.831 1.00 96.06 127 MET A C 1
ATOM 1027 O O . MET A 1 127 ? -2.456 6.840 8.115 1.00 96.06 127 MET A O 1
ATOM 1031 N N . ILE A 1 128 ? -2.910 8.932 7.423 1.00 95.44 128 ILE A N 1
ATOM 1032 C CA . ILE A 1 128 ? -1.537 9.386 7.227 1.00 95.44 128 ILE A CA 1
ATOM 1033 C C . ILE A 1 128 ? -1.233 10.435 8.284 1.00 95.44 128 ILE A C 1
ATOM 1035 O O . ILE A 1 128 ? -1.925 11.450 8.382 1.00 95.44 128 ILE A O 1
ATOM 1039 N N . ILE A 1 129 ? -0.201 10.184 9.077 1.00 94.56 129 ILE A N 1
ATOM 1040 C CA . ILE A 1 129 ? 0.130 10.983 10.254 1.00 94.56 129 ILE A CA 1
ATOM 1041 C C . ILE A 1 129 ? 1.451 11.691 10.025 1.00 94.56 129 ILE A C 1
ATOM 1043 O O . ILE A 1 129 ? 2.452 11.034 9.745 1.00 94.56 129 ILE A O 1
ATOM 1047 N N . ASN A 1 130 ? 1.463 13.016 10.162 1.00 93.69 130 ASN A N 1
ATOM 1048 C CA . ASN A 1 130 ? 2.702 13.780 10.168 1.00 93.69 130 ASN A CA 1
ATOM 1049 C C . ASN A 1 130 ? 3.495 13.510 11.459 1.00 93.69 130 ASN A C 1
ATOM 1051 O O . ASN A 1 130 ? 3.064 13.849 12.564 1.00 93.69 130 ASN A O 1
ATOM 1055 N N . ASN A 1 131 ? 4.678 12.914 11.309 1.00 92.38 131 ASN A N 1
ATOM 1056 C CA . ASN A 1 131 ? 5.534 12.538 12.429 1.00 92.38 131 ASN A CA 1
ATOM 1057 C C . ASN A 1 131 ? 6.155 13.754 13.131 1.00 92.38 131 ASN A C 1
ATOM 1059 O O . ASN A 1 131 ? 6.358 13.699 14.346 1.00 92.38 131 ASN A O 1
ATOM 1063 N N . SER A 1 132 ? 6.454 14.846 12.413 1.00 91.19 132 SER A N 1
ATOM 1064 C CA . SER A 1 132 ? 7.008 16.051 13.045 1.00 91.19 132 SER A CA 1
ATOM 1065 C C . SER A 1 132 ? 5.975 16.720 13.942 1.00 91.19 132 SER A C 1
ATOM 1067 O O . SER A 1 132 ? 6.289 17.081 15.071 1.00 91.19 132 SER A O 1
ATOM 1069 N N . GLU A 1 133 ? 4.730 16.789 13.486 1.00 91.69 133 GLU A N 1
ATOM 1070 C CA . GLU A 1 133 ? 3.625 17.397 14.237 1.00 91.69 133 GLU A CA 1
ATOM 1071 C C . GLU A 1 133 ? 3.205 16.538 15.434 1.00 91.69 133 GLU A C 1
ATOM 1073 O O . GLU A 1 133 ? 2.967 17.050 16.531 1.00 91.69 133 GLU A O 1
ATOM 1078 N N . ALA A 1 134 ? 3.201 15.210 15.272 1.00 91.00 134 ALA A N 1
ATOM 1079 C CA . ALA A 1 134 ? 2.970 14.286 16.381 1.00 91.00 134 ALA A CA 1
ATOM 1080 C C . ALA A 1 134 ? 4.045 14.447 17.467 1.00 91.00 134 ALA A C 1
ATOM 1082 O O . ALA A 1 134 ? 3.737 14.455 18.661 1.00 91.00 134 ALA A O 1
ATOM 1083 N N . LYS A 1 135 ? 5.304 14.636 17.053 1.00 90.12 135 LYS A N 1
ATOM 1084 C CA . LYS A 1 135 ? 6.420 14.884 17.965 1.00 90.12 135 LYS A CA 1
ATOM 1085 C C . LYS A 1 135 ? 6.259 16.213 18.709 1.00 90.12 135 LYS A C 1
ATOM 1087 O O . LYS A 1 135 ? 6.316 16.203 19.937 1.00 90.12 135 LYS A O 1
ATOM 1092 N N . VAL A 1 136 ? 5.991 17.314 18.006 1.00 90.50 136 VAL A N 1
ATOM 1093 C CA . VAL A 1 136 ? 5.747 18.635 18.624 1.00 90.50 136 VAL A CA 1
ATOM 1094 C C . VAL A 1 136 ? 4.594 18.568 19.631 1.00 90.50 136 VAL A C 1
ATOM 1096 O O . VAL A 1 136 ? 4.698 19.095 20.741 1.00 90.50 136 VAL A O 1
ATOM 1099 N N . SER A 1 137 ? 3.522 17.850 19.289 1.00 88.38 137 SER A N 1
ATOM 1100 C CA . SER A 1 137 ? 2.382 17.634 20.187 1.00 88.38 137 SER A CA 1
ATOM 1101 C C . SER A 1 137 ? 2.788 16.878 21.457 1.00 88.38 137 SER A C 1
ATOM 1103 O O . SER A 1 137 ? 2.411 17.276 22.558 1.00 88.38 137 SER A O 1
ATOM 1105 N N . SER A 1 138 ? 3.602 15.821 21.331 1.00 90.06 138 SER A N 1
ATOM 1106 C CA . SER A 1 138 ? 4.097 15.068 22.494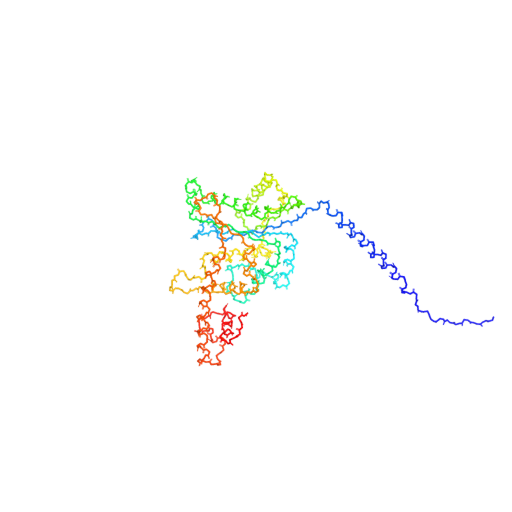 1.00 90.06 138 SER A CA 1
ATOM 1107 C C . SER A 1 138 ? 4.984 15.903 23.412 1.00 90.06 138 SER A C 1
ATOM 1109 O O . SER A 1 138 ? 4.808 15.854 24.626 1.00 90.06 138 SER A O 1
ATOM 1111 N N . GLU A 1 139 ? 5.876 16.717 22.841 1.00 90.75 139 GLU A N 1
ATOM 1112 C CA . GLU A 1 139 ? 6.771 17.600 23.595 1.00 90.75 139 GLU A CA 1
ATOM 1113 C C . GLU A 1 139 ? 5.967 18.666 24.349 1.00 90.75 139 GLU A C 1
ATOM 1115 O O . GLU A 1 139 ? 6.205 18.898 25.530 1.00 90.75 139 GLU A O 1
ATOM 1120 N N . THR A 1 140 ? 4.944 19.238 23.708 1.00 91.25 140 THR A N 1
ATOM 1121 C CA . THR A 1 140 ? 4.040 20.222 24.330 1.00 91.25 140 THR A CA 1
ATOM 1122 C C . THR A 1 140 ? 3.264 19.630 25.509 1.00 91.25 140 THR A C 1
ATOM 1124 O O . THR A 1 140 ? 3.017 20.310 26.503 1.00 91.25 140 THR A O 1
ATOM 1127 N N . MET A 1 141 ? 2.884 18.353 25.420 1.00 91.56 141 MET A N 1
ATOM 1128 C CA . MET A 1 141 ? 2.138 17.646 26.464 1.00 91.56 141 MET A CA 1
ATOM 1129 C C . MET A 1 141 ? 3.040 16.963 27.508 1.00 91.56 141 MET A C 1
ATOM 1131 O O . MET A 1 141 ? 2.515 16.285 28.390 1.00 91.56 141 MET A O 1
ATOM 1135 N N . ASN A 1 142 ? 4.369 17.120 27.427 1.00 93.62 142 ASN A N 1
ATOM 1136 C CA . ASN A 1 142 ? 5.348 16.390 28.246 1.00 93.62 142 ASN A CA 1
ATOM 1137 C C . ASN A 1 142 ? 5.146 14.861 28.223 1.00 93.62 142 ASN A C 1
ATOM 1139 O O . ASN A 1 142 ? 5.326 14.182 29.234 1.00 93.62 142 ASN A O 1
ATOM 1143 N N . LEU A 1 143 ? 4.773 14.316 27.065 1.00 91.75 143 LEU A N 1
ATOM 1144 C CA . LEU A 1 143 ? 4.613 12.881 26.859 1.00 91.75 143 LEU A CA 1
ATOM 1145 C C . LEU A 1 143 ? 5.908 12.273 26.326 1.00 91.75 143 LEU A C 1
ATOM 1147 O O . LEU A 1 143 ? 6.554 12.813 25.426 1.00 91.75 143 LEU A O 1
ATOM 1151 N N . SER A 1 144 ? 6.261 11.097 26.834 1.00 89.50 144 SER A N 1
ATOM 1152 C CA . SER A 1 144 ? 7.316 10.284 26.235 1.00 89.50 144 SER A CA 1
ATOM 1153 C C . SER A 1 144 ? 6.909 9.789 24.842 1.00 89.50 144 SER A C 1
ATOM 1155 O O . SER A 1 144 ? 5.730 9.674 24.499 1.00 89.50 144 SER A O 1
ATOM 1157 N N . LYS A 1 145 ? 7.906 9.407 24.035 1.00 84.38 145 LYS A N 1
ATOM 1158 C CA . LYS A 1 145 ? 7.683 8.780 22.721 1.00 84.38 145 LYS A CA 1
ATOM 1159 C C . LYS A 1 145 ? 6.812 7.525 22.824 1.00 84.38 145 LYS A C 1
ATOM 1161 O O . LYS A 1 145 ? 5.988 7.263 21.954 1.00 84.38 145 LYS A O 1
ATOM 1166 N N . GLU A 1 146 ? 7.003 6.750 23.888 1.00 86.06 146 GLU A N 1
ATOM 1167 C CA . GLU A 1 146 ? 6.224 5.544 24.140 1.00 86.06 146 GLU A CA 1
ATOM 1168 C C . GLU A 1 146 ? 4.761 5.888 24.435 1.00 86.06 146 GLU A C 1
ATOM 1170 O O . GLU A 1 146 ? 3.868 5.303 23.831 1.00 86.06 146 GLU A O 1
ATOM 1175 N N . GLU A 1 147 ? 4.491 6.876 25.291 1.00 88.44 147 GLU A N 1
ATOM 1176 C CA . GLU A 1 147 ? 3.126 7.339 25.575 1.00 88.44 147 GLU A CA 1
ATOM 1177 C C . GLU A 1 147 ? 2.437 7.912 24.337 1.00 88.44 147 GLU A C 1
ATOM 1179 O O . GLU A 1 147 ? 1.276 7.588 24.084 1.00 88.44 147 GLU A O 1
ATOM 1184 N N . LEU A 1 148 ? 3.157 8.692 23.524 1.00 88.56 148 LEU A N 1
ATOM 1185 C CA . LEU A 1 148 ? 2.652 9.189 22.246 1.00 88.56 148 LEU A CA 1
ATOM 1186 C C . LEU A 1 148 ? 2.187 8.030 21.357 1.00 88.56 148 LEU A C 1
ATOM 1188 O O . LEU A 1 148 ? 1.043 8.034 20.897 1.00 88.56 148 LEU A O 1
ATOM 1192 N N . ARG A 1 149 ? 3.045 7.019 21.153 1.00 85.19 149 ARG A N 1
ATOM 1193 C CA . ARG A 1 149 ? 2.671 5.826 20.384 1.00 85.19 149 ARG A CA 1
ATOM 1194 C C . ARG A 1 149 ? 1.445 5.167 20.994 1.00 85.19 149 ARG A C 1
ATOM 1196 O O . ARG A 1 149 ? 0.466 4.973 20.292 1.00 85.19 149 ARG A O 1
ATOM 1203 N N . LYS A 1 150 ? 1.439 4.897 22.300 1.00 87.44 150 LYS A N 1
ATOM 1204 C CA . LYS A 1 150 ? 0.302 4.264 22.987 1.00 87.44 150 LYS A CA 1
ATOM 1205 C C . LYS A 1 150 ? -1.023 4.971 22.703 1.00 87.44 150 LYS A C 1
ATOM 1207 O O . LYS A 1 150 ? -2.017 4.309 22.420 1.00 87.44 150 LYS A O 1
ATOM 1212 N N . LEU A 1 151 ? -1.047 6.301 22.759 1.00 88.50 151 LEU A N 1
ATOM 1213 C CA . LEU A 1 151 ? -2.257 7.086 22.510 1.00 88.50 151 LEU A CA 1
ATOM 1214 C C . LEU A 1 151 ? -2.689 7.030 21.039 1.00 88.50 151 LEU A C 1
ATOM 1216 O O . LEU A 1 151 ? -3.864 6.792 20.747 1.00 88.50 151 LEU A O 1
ATOM 1220 N N . PHE A 1 152 ? -1.747 7.198 20.110 1.00 88.88 152 PHE A N 1
ATOM 1221 C CA . PHE A 1 152 ? -2.026 7.150 18.673 1.00 88.88 152 PHE A CA 1
ATOM 1222 C C . PHE A 1 152 ? -2.461 5.750 18.220 1.00 88.88 152 PHE A C 1
ATOM 1224 O O . PHE A 1 152 ? -3.447 5.633 17.496 1.00 88.88 152 PHE A O 1
ATOM 1231 N N . TYR A 1 153 ? -1.821 4.693 18.720 1.00 86.81 153 TYR A N 1
ATOM 1232 C CA . TYR A 1 153 ? -2.162 3.297 18.429 1.00 86.81 153 TYR A CA 1
ATOM 1233 C C . TYR A 1 153 ? -3.498 2.842 19.017 1.00 86.81 153 TYR A C 1
ATOM 1235 O O . TYR A 1 153 ? -4.032 1.829 18.587 1.00 86.81 153 TYR A O 1
ATOM 1243 N N . VAL A 1 154 ? -4.086 3.572 19.967 1.00 86.94 154 VAL A N 1
ATOM 1244 C CA . VAL A 1 154 ? -5.485 3.336 20.358 1.00 86.94 154 VAL A CA 1
ATOM 1245 C C . VAL A 1 154 ? -6.433 4.090 19.432 1.00 86.94 154 VAL A C 1
ATOM 1247 O O . VAL A 1 154 ? -7.434 3.539 18.978 1.00 86.94 154 VAL A O 1
ATOM 1250 N N . LYS A 1 155 ? -6.143 5.366 19.153 1.00 90.00 155 LYS A N 1
ATOM 1251 C CA . LYS A 1 155 ? -7.077 6.254 18.446 1.00 90.00 155 LYS A CA 1
ATOM 1252 C C . LYS A 1 155 ? -7.116 6.047 16.935 1.00 90.00 155 LYS A C 1
ATOM 1254 O O . LYS A 1 155 ? -8.179 6.225 16.350 1.00 90.00 155 LYS A O 1
ATOM 1259 N N . ILE A 1 156 ? -5.995 5.723 16.296 1.00 91.94 156 ILE A N 1
ATOM 1260 C CA . ILE A 1 156 ? -5.937 5.548 14.841 1.00 91.94 156 ILE A CA 1
ATOM 1261 C C . ILE A 1 156 ? -6.670 4.279 14.407 1.00 91.94 156 ILE A C 1
ATOM 1263 O O . ILE A 1 156 ? -7.568 4.413 13.574 1.00 91.94 156 ILE A O 1
ATOM 1267 N N . PRO A 1 157 ? -6.386 3.090 14.981 1.00 90.50 157 PRO A N 1
ATOM 1268 C CA . PRO A 1 157 ? -7.141 1.891 14.639 1.00 90.50 157 PRO A CA 1
ATOM 1269 C C . PRO A 1 157 ? -8.636 2.072 14.900 1.00 90.50 157 PRO A C 1
ATOM 1271 O O . PRO A 1 157 ? -9.432 1.833 14.004 1.00 90.50 157 PRO A O 1
ATOM 1274 N N . GLU A 1 158 ? -9.033 2.621 16.057 1.00 91.38 158 GLU A N 1
ATOM 1275 C CA . GLU A 1 158 ? -10.450 2.901 16.353 1.00 91.38 158 GLU A CA 1
ATOM 1276 C C . GLU A 1 158 ? -11.125 3.759 15.273 1.00 91.38 158 GLU A C 1
ATOM 1278 O O . GLU A 1 158 ? -12.201 3.402 14.793 1.00 91.38 158 GLU A O 1
ATOM 1283 N N . ARG A 1 159 ? -10.489 4.861 14.853 1.00 91.00 159 ARG A N 1
ATOM 1284 C CA . ARG A 1 159 ? -11.025 5.742 13.803 1.00 91.00 159 ARG A CA 1
ATOM 1285 C C . ARG A 1 159 ? -11.121 5.047 12.451 1.00 91.00 159 ARG A C 1
ATOM 1287 O O . ARG A 1 159 ? -12.123 5.226 11.760 1.00 91.00 159 ARG A O 1
ATOM 1294 N N . LEU A 1 160 ? -10.099 4.281 12.073 1.00 93.69 160 LEU A N 1
ATOM 1295 C CA . LEU A 1 160 ? -10.084 3.534 10.818 1.00 93.69 160 LEU A CA 1
ATOM 1296 C C . LEU A 1 160 ? -11.176 2.473 10.801 1.00 93.69 160 LEU A C 1
ATOM 1298 O O . LEU A 1 160 ? -11.969 2.436 9.865 1.00 93.69 160 LEU A O 1
ATOM 1302 N N . TYR A 1 161 ? -11.271 1.679 11.863 1.00 92.19 161 TYR A N 1
ATOM 1303 C CA . TYR A 1 161 ? -12.258 0.616 11.983 1.00 92.19 161 TYR A CA 1
ATOM 1304 C C . TYR A 1 161 ? -13.677 1.172 11.999 1.00 92.19 161 TYR A C 1
ATOM 1306 O O . TYR A 1 161 ? -14.531 0.672 11.275 1.00 92.19 161 TYR A O 1
ATOM 1314 N N . TYR A 1 162 ? -13.918 2.268 12.725 1.00 89.81 162 TYR A N 1
ATOM 1315 C CA . TYR A 1 162 ? -15.187 2.985 12.632 1.00 89.81 162 TYR A CA 1
ATOM 1316 C C . TYR A 1 162 ? -15.466 3.490 11.210 1.00 89.81 162 TYR A C 1
ATOM 1318 O O . TYR A 1 162 ? -16.595 3.419 10.728 1.00 89.81 162 TYR A O 1
ATOM 1326 N N . GLY A 1 163 ? -14.445 3.998 10.517 1.00 90.12 163 GLY A N 1
ATOM 1327 C CA . GLY A 1 163 ? -14.542 4.382 9.111 1.00 90.12 163 GLY A CA 1
ATOM 1328 C C . GLY A 1 163 ? -15.012 3.238 8.210 1.00 90.12 163 GLY A C 1
ATOM 1329 O O . GLY A 1 163 ? -15.739 3.507 7.258 1.00 90.12 163 GLY A O 1
ATOM 1330 N N . MET A 1 164 ? -14.661 1.990 8.536 1.00 91.44 164 MET A N 1
ATOM 1331 C CA . MET A 1 164 ? -15.136 0.795 7.826 1.00 91.44 164 MET A CA 1
ATOM 1332 C C . MET A 1 164 ? -16.566 0.417 8.219 1.00 91.44 164 MET A C 1
ATOM 1334 O O . MET A 1 164 ? -17.368 0.069 7.364 1.00 91.44 164 MET A O 1
ATOM 1338 N N . THR A 1 165 ? -16.912 0.504 9.505 1.00 89.62 165 THR A N 1
ATOM 1339 C CA . THR A 1 165 ? -18.200 0.012 10.025 1.00 89.62 165 THR A CA 1
ATOM 1340 C C . THR A 1 165 ? -19.320 1.050 10.004 1.00 89.62 165 THR A C 1
ATOM 1342 O O . THR A 1 165 ? -20.481 0.726 10.249 1.00 89.62 165 THR A O 1
ATOM 1345 N N . ARG A 1 166 ? -19.027 2.326 9.723 1.00 83.75 166 ARG A N 1
ATOM 1346 C CA . ARG A 1 166 ? -20.023 3.413 9.792 1.00 83.75 166 ARG A CA 1
ATOM 1347 C C . ARG A 1 166 ? -21.211 3.236 8.847 1.00 83.75 166 ARG A C 1
ATOM 1349 O O . ARG A 1 166 ? -22.252 3.825 9.144 1.00 83.75 166 ARG A O 1
ATOM 1356 N N . GLY A 1 167 ? -21.028 2.516 7.739 1.00 78.81 167 GLY A N 1
ATOM 1357 C CA . GLY A 1 167 ? -22.051 2.239 6.726 1.00 78.81 167 GLY A CA 1
ATOM 1358 C C . GLY A 1 167 ? -22.860 0.970 6.988 1.00 78.81 167 GLY A C 1
ATOM 1359 O O . GLY A 1 167 ? -23.779 0.691 6.232 1.00 78.81 167 GLY A O 1
ATOM 1360 N N . ILE A 1 168 ? -22.537 0.218 8.046 1.00 78.69 168 ILE A N 1
ATOM 1361 C CA . ILE A 1 168 ? -23.325 -0.939 8.465 1.00 78.69 168 ILE A CA 1
ATOM 1362 C C . ILE A 1 168 ? -24.668 -0.422 8.988 1.00 78.69 168 ILE A C 1
ATOM 1364 O O . ILE A 1 168 ? -24.737 0.252 10.026 1.00 78.69 168 ILE A O 1
ATOM 1368 N N . GLU A 1 169 ? -25.719 -0.690 8.218 1.00 68.00 169 GLU A N 1
ATOM 1369 C CA . GLU A 1 169 ? -27.076 -0.248 8.512 1.00 68.00 169 GLU A CA 1
ATOM 1370 C C . GLU A 1 169 ? -27.703 -1.059 9.645 1.00 68.00 169 GLU A C 1
ATOM 1372 O O . GLU A 1 169 ? -27.365 -2.217 9.889 1.00 68.00 169 GLU A O 1
ATOM 1377 N N . ALA A 1 170 ? -28.657 -0.441 10.344 1.00 59.50 170 ALA A N 1
ATOM 1378 C CA . ALA A 1 170 ? -29.237 -1.003 11.563 1.00 59.50 170 ALA A CA 1
ATOM 1379 C C . ALA A 1 170 ? -29.953 -2.356 11.364 1.00 59.50 170 ALA A C 1
ATOM 1381 O O . ALA A 1 170 ? -30.146 -3.110 12.318 1.00 59.50 170 ALA A O 1
ATOM 1382 N N . GLU A 1 171 ? -30.360 -2.639 10.128 1.00 56.88 171 GLU A N 1
ATOM 1383 C CA . GLU A 1 171 ? -31.109 -3.831 9.722 1.00 56.88 171 GLU A CA 1
ATOM 1384 C C . GLU A 1 171 ? -30.207 -5.064 9.542 1.00 56.88 171 GLU A C 1
ATOM 1386 O O . GLU A 1 171 ? -30.696 -6.195 9.542 1.00 56.88 171 GLU A O 1
ATOM 1391 N N . HIS A 1 172 ? -28.890 -4.857 9.479 1.00 64.25 172 HIS A N 1
ATOM 1392 C CA . HIS A 1 172 ? -27.877 -5.900 9.384 1.00 64.25 172 HIS A CA 1
ATOM 1393 C C . HIS A 1 172 ? -27.062 -5.878 10.671 1.00 64.25 172 HIS A C 1
ATOM 1395 O O . HIS A 1 172 ? -26.071 -5.167 10.795 1.00 64.25 172 HIS A O 1
ATOM 1401 N N . ALA A 1 173 ? -27.535 -6.608 11.683 1.00 59.84 173 ALA A N 1
ATOM 1402 C CA . ALA A 1 173 ? -26.768 -6.757 12.908 1.00 59.84 173 ALA A CA 1
ATOM 1403 C C . ALA A 1 173 ? -25.485 -7.539 12.595 1.00 59.84 173 ALA A C 1
ATOM 1405 O O . ALA A 1 173 ? -25.562 -8.746 12.362 1.00 59.84 173 ALA A O 1
ATOM 1406 N N . GLU A 1 174 ? -24.335 -6.865 12.593 1.00 76.25 174 GLU A N 1
ATOM 1407 C CA . GLU A 1 174 ? -23.068 -7.486 12.201 1.00 76.25 174 GLU A CA 1
ATOM 1408 C C . GLU A 1 174 ? -22.172 -7.801 13.395 1.00 76.25 174 GLU A C 1
ATOM 1410 O O . GLU A 1 174 ? -22.040 -7.032 14.357 1.00 76.25 174 GLU A O 1
ATOM 1415 N N . GLU A 1 175 ? -21.518 -8.953 13.320 1.00 90.50 175 GLU A N 1
ATOM 1416 C CA . GLU A 1 175 ? -20.356 -9.257 14.139 1.00 90.50 175 GLU A CA 1
ATOM 1417 C C . GLU A 1 175 ? -19.113 -8.793 13.398 1.00 90.50 175 GLU A C 1
ATOM 1419 O O . GLU A 1 175 ? -18.832 -9.230 12.286 1.00 90.50 175 GLU A O 1
ATOM 1424 N N . VAL A 1 176 ? -18.391 -7.860 14.011 1.00 92.25 176 VAL A N 1
ATOM 1425 C CA . VAL A 1 176 ? -17.161 -7.319 13.444 1.00 92.25 176 VAL A CA 1
ATOM 1426 C C . VAL A 1 176 ? -15.989 -8.084 14.031 1.00 92.25 176 VAL A C 1
ATOM 1428 O O . VAL A 1 176 ? -15.802 -8.112 15.252 1.00 92.25 176 VAL A O 1
ATOM 1431 N N . GLU A 1 177 ? -15.197 -8.672 13.149 1.00 94.38 177 GLU A N 1
ATOM 1432 C CA . GLU A 1 177 ? -13.932 -9.322 13.462 1.00 94.38 177 GLU A CA 1
ATOM 1433 C C . GLU A 1 177 ? -12.791 -8.462 12.928 1.00 94.38 177 GLU A C 1
ATOM 1435 O O . GLU A 1 177 ? -12.780 -8.072 11.758 1.00 94.38 177 GLU A O 1
ATOM 1440 N N . VAL A 1 178 ? -11.828 -8.150 13.787 1.00 93.56 178 VAL A N 1
ATOM 1441 C CA . VAL A 1 178 ? -10.675 -7.327 13.429 1.00 93.56 178 VAL A CA 1
ATOM 1442 C C . VAL A 1 178 ? -9.404 -8.154 13.559 1.00 93.56 178 VAL A C 1
ATOM 1444 O O . VAL A 1 178 ? -9.115 -8.703 14.621 1.00 93.56 178 VAL A O 1
ATOM 1447 N N . TYR A 1 179 ? -8.620 -8.191 12.489 1.00 94.06 179 TYR A N 1
ATOM 1448 C CA . TYR A 1 179 ? -7.342 -8.880 12.419 1.00 94.06 179 TYR A CA 1
ATOM 1449 C C . TYR A 1 179 ? -6.237 -7.859 12.166 1.00 94.06 179 TYR A C 1
ATOM 1451 O O . TYR A 1 179 ? -6.280 -7.106 11.193 1.00 94.06 179 TYR A O 1
ATOM 1459 N N . MET A 1 180 ? -5.257 -7.815 13.060 1.00 90.69 180 MET A N 1
ATOM 1460 C CA . MET A 1 180 ? -4.097 -6.929 12.944 1.00 90.69 180 MET A CA 1
ATOM 1461 C C . MET A 1 180 ? -2.864 -7.757 12.626 1.00 90.69 180 MET A C 1
ATOM 1463 O O . MET A 1 180 ? -2.729 -8.851 13.178 1.00 90.69 180 MET A O 1
ATOM 1467 N N . ASP A 1 181 ? -1.958 -7.233 11.803 1.00 86.00 181 ASP A N 1
ATOM 1468 C CA . ASP A 1 181 ? -0.670 -7.897 11.616 1.00 86.00 181 ASP A CA 1
ATOM 1469 C C . ASP A 1 181 ? 0.051 -8.087 12.964 1.00 86.00 181 ASP A C 1
ATOM 1471 O O . ASP A 1 181 ? -0.020 -7.248 13.878 1.00 86.00 181 ASP A O 1
ATOM 1475 N N . GLN A 1 182 ? 0.677 -9.249 13.136 1.00 82.38 182 GLN A N 1
ATOM 1476 C CA . GLN A 1 182 ? 1.164 -9.688 14.431 1.00 82.38 182 GLN A CA 1
ATOM 1477 C C . GLN A 1 182 ? 2.349 -8.834 14.899 1.00 82.38 182 GLN A C 1
ATOM 1479 O O . GLN A 1 182 ? 3.499 -9.039 14.522 1.00 82.38 182 GLN A O 1
ATOM 1484 N N . ASN A 1 183 ? 2.081 -7.943 15.856 1.00 78.25 183 ASN A N 1
ATOM 1485 C CA . ASN A 1 183 ? 3.107 -7.161 16.534 1.00 78.25 183 ASN A CA 1
ATOM 1486 C C . ASN A 1 183 ? 3.008 -7.300 18.063 1.00 78.25 183 ASN A C 1
ATOM 1488 O O . ASN A 1 183 ? 2.069 -6.825 18.70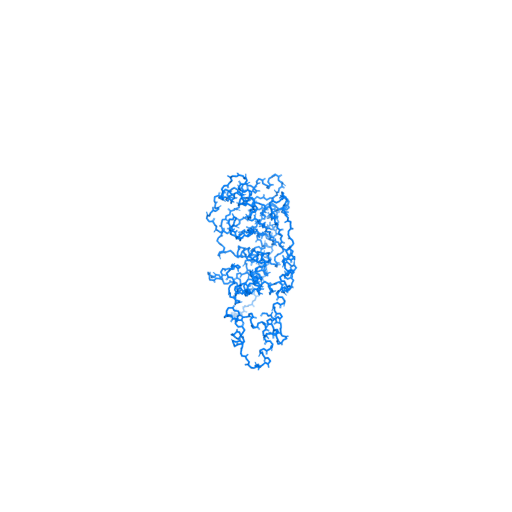8 1.00 78.25 183 ASN A O 1
ATOM 1492 N N . ASN A 1 184 ? 4.021 -7.928 18.667 1.00 76.62 184 ASN A N 1
ATOM 1493 C CA . ASN A 1 184 ? 4.082 -8.162 20.115 1.00 76.62 184 ASN A CA 1
ATOM 1494 C C . ASN A 1 184 ? 4.118 -6.858 20.942 1.00 76.62 184 ASN A C 1
ATOM 1496 O O . ASN A 1 184 ? 3.756 -6.875 22.116 1.00 76.62 184 ASN A O 1
ATOM 1500 N N . GLU A 1 185 ? 4.521 -5.726 20.350 1.00 76.31 185 GLU A N 1
ATOM 1501 C CA . GLU A 1 185 ? 4.595 -4.415 21.019 1.00 76.31 185 GLU A CA 1
ATOM 1502 C C . GLU A 1 185 ? 3.210 -3.908 21.466 1.00 76.31 185 GLU A C 1
ATOM 1504 O O . GLU A 1 185 ? 3.103 -3.190 22.465 1.00 76.31 185 GLU A O 1
ATOM 1509 N N . TYR A 1 186 ? 2.143 -4.307 20.760 1.00 73.69 186 TYR A N 1
ATOM 1510 C CA . TYR A 1 186 ? 0.808 -3.714 20.898 1.00 73.69 186 TYR A CA 1
ATOM 1511 C C . TYR A 1 186 ? -0.275 -4.680 21.380 1.00 73.69 186 TYR A C 1
ATOM 1513 O O . TYR A 1 186 ? -1.416 -4.260 21.552 1.00 73.69 186 TYR A O 1
ATOM 1521 N N . GLN A 1 187 ? 0.059 -5.936 21.693 1.00 78.50 187 GLN A N 1
ATOM 1522 C CA . GLN A 1 187 ? -0.928 -6.933 22.142 1.00 78.50 187 GLN A CA 1
ATOM 1523 C C . GLN A 1 187 ? -1.780 -6.466 23.332 1.00 78.50 187 GLN A C 1
ATOM 1525 O O . GLN A 1 187 ? -2.981 -6.713 23.398 1.00 78.50 187 GLN A O 1
ATOM 1530 N N . TRP A 1 188 ? -1.181 -5.729 24.266 1.00 79.31 188 TRP A N 1
ATOM 1531 C CA . TRP A 1 188 ? -1.867 -5.210 25.451 1.00 79.31 188 TRP A CA 1
ATOM 1532 C C . TRP A 1 188 ? -2.853 -4.058 25.145 1.00 79.31 188 TRP A C 1
ATOM 1534 O O . TRP A 1 188 ? -3.626 -3.666 26.022 1.00 79.31 188 TRP A O 1
ATOM 1544 N N . LEU A 1 189 ? -2.856 -3.508 23.922 1.00 82.69 189 LEU A N 1
ATOM 1545 C CA . LEU A 1 189 ? -3.788 -2.463 23.473 1.00 82.69 189 LEU A CA 1
ATOM 1546 C C . LEU A 1 189 ? -5.091 -3.017 22.891 1.00 82.69 189 LEU A C 1
ATOM 1548 O O . LEU A 1 189 ? -6.076 -2.284 22.820 1.00 82.69 189 LEU A O 1
ATOM 1552 N N . TYR A 1 190 ? -5.129 -4.296 22.527 1.00 85.94 190 TYR A N 1
ATOM 1553 C CA . TYR A 1 190 ? -6.253 -4.918 21.823 1.00 85.94 190 TYR A CA 1
ATOM 1554 C C . TYR A 1 190 ? -7.570 -4.825 22.597 1.00 85.94 190 TYR A C 1
ATOM 1556 O O . TYR A 1 190 ? -8.582 -4.391 22.045 1.00 85.94 190 TYR A O 1
ATOM 1564 N N . GLY A 1 191 ? -7.540 -5.097 23.907 1.00 86.56 191 GLY A N 1
ATOM 1565 C CA . GLY A 1 191 ? -8.707 -4.912 24.775 1.00 86.56 191 GLY A CA 1
ATOM 1566 C C . GLY A 1 191 ? -9.199 -3.461 24.801 1.00 86.56 191 GLY A C 1
ATOM 1567 O O . GLY A 1 191 ? -10.392 -3.209 24.676 1.00 86.56 191 GLY A O 1
ATOM 1568 N N . LYS A 1 192 ? -8.277 -2.488 24.850 1.00 88.94 192 LYS A N 1
ATOM 1569 C CA . LYS A 1 192 ? -8.636 -1.061 24.856 1.00 88.94 192 LYS A CA 1
ATOM 1570 C C . LYS A 1 192 ? -9.278 -0.626 23.544 1.00 88.94 192 LYS A C 1
ATOM 1572 O O . LYS A 1 192 ? -10.238 0.138 23.572 1.00 88.94 192 LYS A O 1
ATOM 1577 N N . ILE A 1 193 ? -8.760 -1.085 22.404 1.00 89.75 193 ILE A N 1
ATOM 1578 C CA . ILE A 1 193 ? -9.337 -0.760 21.094 1.00 89.75 193 ILE A CA 1
ATOM 1579 C C . ILE A 1 193 ? -10.745 -1.358 20.991 1.00 89.75 193 ILE A C 1
ATOM 1581 O O . ILE A 1 193 ? -11.675 -0.643 20.619 1.00 89.75 193 ILE A O 1
ATOM 1585 N N . LYS A 1 194 ? -10.924 -2.620 21.406 1.00 90.94 194 LYS A N 1
ATOM 1586 C CA . LYS A 1 194 ? -12.236 -3.281 21.453 1.00 90.94 194 LYS A CA 1
ATOM 1587 C C . LYS A 1 194 ? -13.241 -2.492 22.297 1.00 90.94 194 LYS A C 1
ATOM 1589 O O . LYS A 1 194 ? -14.327 -2.186 21.809 1.00 90.94 194 LYS A O 1
ATOM 1594 N N . ASP A 1 195 ? -12.868 -2.104 23.516 1.00 90.88 195 ASP A N 1
ATOM 1595 C CA . ASP A 1 195 ? -13.736 -1.333 24.414 1.00 90.88 195 ASP A CA 1
ATOM 1596 C C . ASP A 1 195 ? -14.124 0.022 23.811 1.00 90.88 195 ASP A C 1
ATOM 1598 O O . ASP A 1 195 ? -15.289 0.420 23.850 1.00 90.88 195 ASP A O 1
ATOM 1602 N N . GLN A 1 196 ? -13.161 0.725 23.206 1.00 90.56 196 GLN A N 1
ATOM 1603 C CA . GLN A 1 196 ? -13.406 2.010 22.549 1.00 90.56 196 GLN A CA 1
ATOM 1604 C C . GLN A 1 196 ? -14.362 1.864 21.363 1.00 90.56 196 GLN A C 1
ATOM 1606 O O . GLN A 1 196 ? -15.304 2.646 21.238 1.00 90.56 196 GLN A O 1
ATOM 1611 N N . MET A 1 197 ? -14.170 0.848 20.523 1.00 89.62 197 MET A N 1
ATOM 1612 C CA . MET A 1 197 ? -15.059 0.566 19.397 1.00 89.62 197 MET A CA 1
ATOM 1613 C C . MET A 1 197 ? -16.471 0.182 19.842 1.00 89.62 197 MET A C 1
ATOM 1615 O O . MET A 1 197 ? -17.446 0.634 19.242 1.00 89.62 197 MET A O 1
ATOM 1619 N N . GLN A 1 198 ? -16.590 -0.633 20.892 1.00 89.88 198 GLN A N 1
ATOM 1620 C CA . GLN A 1 198 ? -17.875 -1.056 21.445 1.00 89.88 198 GLN A CA 1
ATOM 1621 C C . GLN A 1 198 ? -18.627 0.137 22.049 1.00 89.88 198 GLN A C 1
ATOM 1623 O O . GLN A 1 198 ? -19.821 0.316 21.796 1.00 89.88 198 GLN A O 1
ATOM 1628 N N . ALA A 1 199 ? -17.923 0.995 22.796 1.00 89.81 199 ALA A N 1
ATOM 1629 C CA . ALA A 1 199 ? -18.475 2.249 23.297 1.00 89.81 199 ALA A CA 1
ATOM 1630 C C . ALA A 1 199 ? -18.944 3.140 22.140 1.00 89.81 199 ALA A C 1
ATOM 1632 O O . ALA A 1 199 ? -20.036 3.708 22.204 1.00 89.81 199 ALA A O 1
ATOM 1633 N N . HIS A 1 200 ? -18.153 3.215 21.063 1.00 88.12 200 HIS A N 1
ATOM 1634 C CA . HIS A 1 200 ? -18.481 3.985 19.867 1.00 88.12 200 HIS A CA 1
ATOM 1635 C C . HIS A 1 200 ? -19.752 3.521 19.175 1.00 88.12 200 HIS A C 1
ATOM 1637 O O . HIS A 1 200 ? -20.637 4.335 18.898 1.00 88.12 200 HIS A O 1
ATOM 1643 N N . ALA A 1 201 ? -19.876 2.209 18.989 1.00 88.62 201 ALA A N 1
ATOM 1644 C CA . ALA A 1 201 ? -21.072 1.591 18.447 1.00 88.62 201 ALA A CA 1
ATOM 1645 C C . ALA A 1 201 ? -22.309 1.945 19.286 1.00 88.62 201 ALA A C 1
ATOM 1647 O O . ALA A 1 201 ? -23.323 2.387 18.741 1.00 88.62 201 ALA A O 1
ATOM 1648 N N . LEU A 1 202 ? -22.200 1.830 20.616 1.00 88.50 202 LEU A N 1
ATOM 1649 C CA . LEU A 1 202 ? -23.298 2.082 21.547 1.00 88.50 202 LEU A CA 1
ATOM 1650 C C . LEU A 1 202 ? -23.784 3.537 21.492 1.00 88.50 202 LEU A C 1
ATOM 1652 O O . LEU A 1 202 ? -24.975 3.776 21.278 1.00 88.50 202 LEU A O 1
ATOM 1656 N N . TYR A 1 203 ? -22.891 4.523 21.655 1.00 87.88 203 TYR A N 1
ATOM 1657 C CA . TYR A 1 203 ? -23.323 5.927 21.722 1.00 87.88 203 TYR A CA 1
ATOM 1658 C C . TYR A 1 203 ? -23.803 6.466 20.367 1.00 87.88 203 TYR A C 1
ATOM 1660 O O . TYR A 1 203 ? -24.614 7.392 20.327 1.00 87.88 203 TYR A O 1
ATOM 1668 N N . ARG A 1 204 ? -23.341 5.879 19.252 1.00 85.94 204 ARG A N 1
ATOM 1669 C CA . ARG A 1 204 ? -23.784 6.227 17.890 1.00 85.94 204 ARG A CA 1
ATOM 1670 C C . ARG A 1 204 ? -24.950 5.389 17.380 1.00 85.94 204 ARG A C 1
ATOM 1672 O O . ARG A 1 204 ? -25.342 5.576 16.229 1.00 85.94 204 ARG A O 1
ATOM 1679 N N . LYS A 1 205 ? -25.506 4.501 18.213 1.00 86.12 205 LYS A N 1
ATOM 1680 C CA . LYS A 1 205 ? -26.619 3.604 17.863 1.00 86.12 205 LYS A CA 1
ATOM 1681 C C . LYS A 1 205 ? -26.328 2.764 16.611 1.00 86.12 205 LYS A C 1
ATOM 1683 O O . LYS A 1 205 ? -27.176 2.641 15.731 1.00 86.12 205 LYS A O 1
ATOM 1688 N N . LYS A 1 206 ? -25.112 2.228 16.508 1.00 86.94 206 LYS A N 1
ATOM 1689 C CA . LYS A 1 206 ? -24.717 1.320 15.425 1.00 86.94 206 LYS A CA 1
ATOM 1690 C C . LYS A 1 206 ? -25.168 -0.104 15.732 1.00 86.94 206 LYS A C 1
ATOM 1692 O O . LYS A 1 206 ? -25.162 -0.513 16.889 1.00 86.94 206 LYS A O 1
ATOM 1697 N N . ALA A 1 207 ? -25.523 -0.856 14.694 1.00 84.56 207 ALA A N 1
ATOM 1698 C CA . ALA A 1 207 ? -25.950 -2.248 14.814 1.00 84.56 207 ALA A CA 1
ATOM 1699 C C . ALA A 1 207 ? -24.800 -3.231 14.580 1.00 84.56 207 ALA A C 1
ATOM 1701 O O . ALA A 1 207 ? -24.969 -4.244 13.919 1.00 84.56 207 ALA A O 1
ATOM 1702 N N . TYR A 1 208 ? -23.622 -2.948 15.129 1.00 88.12 208 TYR A N 1
ATOM 1703 C CA . TYR A 1 208 ? -22.533 -3.916 15.120 1.00 88.12 208 TYR A CA 1
ATOM 1704 C C . TYR A 1 208 ? -21.992 -4.149 16.526 1.00 88.12 208 TYR A C 1
ATOM 1706 O O . TYR A 1 208 ? -22.066 -3.285 17.404 1.00 88.12 208 TYR A O 1
ATOM 1714 N N . THR A 1 209 ? -21.421 -5.331 16.730 1.00 89.00 209 THR A N 1
ATOM 1715 C CA . THR A 1 209 ? -20.695 -5.697 17.951 1.00 89.00 209 THR A CA 1
ATOM 1716 C C . THR A 1 209 ? -19.316 -6.210 17.589 1.00 89.00 209 THR A C 1
ATOM 1718 O O . THR A 1 209 ? -19.191 -6.970 16.632 1.00 89.00 209 THR A O 1
ATOM 1721 N N . ILE A 1 210 ? -18.291 -5.836 18.357 1.00 90.12 210 ILE A N 1
ATOM 1722 C CA . ILE A 1 210 ? -16.939 -6.348 18.116 1.00 90.12 210 ILE A CA 1
ATOM 1723 C C . ILE A 1 210 ? -16.839 -7.746 18.714 1.00 90.12 210 ILE A C 1
ATOM 1725 O O . ILE A 1 210 ? -16.816 -7.907 19.939 1.00 90.12 210 ILE A O 1
ATOM 1729 N N . HIS A 1 211 ? -16.788 -8.756 17.852 1.00 88.38 211 HIS A N 1
ATOM 1730 C CA . HIS A 1 211 ? -16.649 -10.144 18.266 1.00 88.38 211 HIS A CA 1
ATOM 1731 C C . HIS A 1 211 ? -15.200 -10.415 18.682 1.00 88.38 211 HIS A C 1
ATOM 1733 O O . HIS A 1 211 ? -14.927 -10.678 19.861 1.00 88.38 211 HIS A O 1
ATOM 1739 N N . THR A 1 212 ? -14.264 -10.204 17.757 1.00 88.19 212 THR A N 1
ATOM 1740 C CA . THR A 1 212 ? -12.829 -10.458 17.939 1.00 88.19 212 THR A CA 1
ATOM 1741 C C . THR A 1 212 ? -11.984 -9.257 17.523 1.00 88.19 212 THR A C 1
ATOM 1743 O O . THR A 1 212 ? -12.350 -8.474 16.646 1.00 88.19 212 THR A O 1
ATOM 1746 N N . LEU A 1 213 ? -10.850 -9.103 18.205 1.00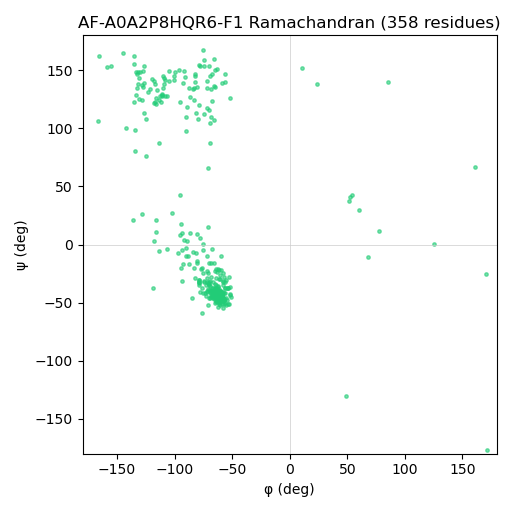 89.44 213 LEU A N 1
ATOM 1747 C CA . LEU A 1 213 ? -9.752 -8.231 17.805 1.00 89.44 213 LEU A CA 1
ATOM 1748 C C . LEU A 1 213 ? -8.468 -8.971 18.165 1.00 89.44 213 LEU A C 1
ATOM 1750 O O . LEU A 1 213 ? -8.098 -9.028 19.340 1.00 89.44 213 LEU A O 1
ATOM 1754 N N . GLU A 1 214 ? -7.851 -9.597 17.170 1.00 89.75 214 GLU A N 1
ATOM 1755 C CA . GLU A 1 214 ? -6.772 -10.563 17.373 1.00 89.75 214 GLU A CA 1
ATOM 1756 C C . GLU A 1 214 ? -5.591 -10.301 16.432 1.00 89.75 214 GLU A C 1
ATOM 1758 O O . GLU A 1 214 ? -5.777 -9.808 15.314 1.00 89.75 214 GLU A O 1
ATOM 1763 N N . PRO A 1 215 ? -4.358 -10.609 16.872 1.00 89.94 215 PRO A N 1
ATOM 1764 C CA . PRO A 1 215 ? -3.218 -10.613 15.975 1.00 89.94 215 PRO A CA 1
ATOM 1765 C C . PRO A 1 215 ? -3.320 -11.813 15.029 1.00 89.94 215 PRO A C 1
ATOM 1767 O O . PRO A 1 215 ? -3.662 -12.917 15.454 1.00 89.94 215 PRO A O 1
ATOM 1770 N N . LEU A 1 216 ? -2.962 -11.611 13.769 1.00 90.44 216 LEU A N 1
ATOM 1771 C CA . LEU A 1 216 ? -2.864 -12.660 12.767 1.00 90.44 216 LEU A CA 1
ATOM 1772 C C . LEU A 1 216 ? -1.539 -12.493 12.026 1.00 90.44 216 LEU A C 1
ATOM 1774 O O . LEU A 1 216 ? -1.163 -11.384 11.669 1.00 90.44 216 LEU A O 1
ATOM 1778 N N . ASP A 1 217 ? -0.830 -13.595 11.823 1.00 89.31 217 ASP A N 1
ATOM 1779 C CA . ASP A 1 217 ? 0.417 -13.606 11.065 1.00 89.31 217 ASP A CA 1
ATOM 1780 C C . ASP A 1 217 ? 0.097 -13.405 9.571 1.00 89.31 217 ASP A C 1
ATOM 1782 O O . ASP A 1 217 ? -0.626 -14.218 8.972 1.00 89.31 217 ASP A O 1
ATOM 1786 N N . SER A 1 218 ? 0.595 -12.305 8.984 1.00 88.19 218 SER A N 1
ATOM 1787 C CA . SER A 1 218 ? 0.387 -11.938 7.575 1.00 88.19 218 SER A CA 1
ATOM 1788 C C . SER A 1 218 ? 0.760 -13.064 6.620 1.00 88.19 218 SER A C 1
ATOM 1790 O O . SER A 1 218 ? 0.125 -13.237 5.575 1.00 88.19 218 SER A O 1
ATOM 1792 N N . TYR A 1 219 ? 1.693 -13.915 7.024 1.00 87.06 219 TYR A N 1
ATOM 1793 C CA . TYR A 1 219 ? 2.113 -15.087 6.286 1.00 87.06 219 TYR A CA 1
ATOM 1794 C C . TYR A 1 219 ? 0.944 -15.994 5.871 1.00 87.06 219 TYR A C 1
ATOM 1796 O O . TYR A 1 219 ? 0.891 -16.477 4.736 1.00 87.06 219 TYR A O 1
ATOM 1804 N N . TYR A 1 220 ? -0.011 -16.218 6.780 1.00 86.69 220 TYR A N 1
ATOM 1805 C CA . TYR A 1 220 ? -1.155 -17.114 6.571 1.00 86.69 220 TYR A CA 1
ATOM 1806 C C . TYR A 1 220 ? -2.410 -16.370 6.091 1.00 86.69 220 TYR A C 1
ATOM 1808 O O . TYR A 1 220 ? -3.489 -16.959 6.047 1.00 86.69 220 TYR A O 1
ATOM 1816 N N . SER A 1 221 ? -2.294 -15.082 5.754 1.00 92.00 221 SER A N 1
ATOM 1817 C CA . SER A 1 221 ? -3.436 -14.205 5.501 1.00 92.00 221 SER A CA 1
ATOM 1818 C C . SER A 1 221 ? -3.236 -13.372 4.240 1.00 92.00 221 SER A C 1
ATOM 1820 O O . SER A 1 221 ? -2.616 -12.305 4.264 1.00 92.00 221 SER A O 1
ATOM 1822 N N . TYR A 1 222 ? -3.826 -13.817 3.125 1.00 93.56 222 TYR A N 1
ATOM 1823 C CA . TYR A 1 222 ? -3.885 -12.993 1.916 1.00 93.56 222 TYR A CA 1
ATOM 1824 C C . TYR A 1 222 ? -4.549 -11.627 2.147 1.00 93.56 222 TYR A C 1
ATOM 1826 O O . TYR A 1 222 ? -4.046 -10.649 1.591 1.00 93.56 222 TYR A O 1
ATOM 1834 N N . PRO A 1 223 ? -5.603 -11.490 2.979 1.00 95.50 223 PRO A N 1
ATOM 1835 C CA . PRO A 1 223 ? -6.173 -10.182 3.279 1.00 95.50 223 PRO A CA 1
ATOM 1836 C C . PRO A 1 223 ? -5.186 -9.220 3.958 1.00 95.50 223 PRO A C 1
ATOM 1838 O O . PRO A 1 223 ? -5.141 -8.043 3.591 1.00 95.50 223 PRO A O 1
ATOM 1841 N N . LEU A 1 224 ? -4.351 -9.698 4.894 1.00 95.56 224 LEU A N 1
ATOM 1842 C CA . LEU A 1 224 ? -3.297 -8.867 5.498 1.00 95.56 224 LEU A CA 1
ATOM 1843 C C . LEU A 1 224 ? -2.219 -8.504 4.476 1.00 95.56 224 LEU A C 1
ATOM 1845 O O . LEU A 1 224 ? -1.862 -7.335 4.370 1.00 95.56 224 LEU A O 1
ATOM 1849 N N . GLN A 1 225 ? -1.770 -9.461 3.661 1.00 95.25 225 GLN A N 1
ATOM 1850 C CA . GLN A 1 225 ? -0.802 -9.186 2.593 1.00 95.25 225 GLN A CA 1
ATOM 1851 C C . GLN A 1 225 ? -1.340 -8.156 1.590 1.00 95.25 225 GLN A C 1
ATOM 1853 O O . GLN A 1 225 ? -0.634 -7.235 1.200 1.00 95.25 225 GLN A O 1
ATOM 1858 N N . ILE A 1 226 ? -2.611 -8.242 1.191 1.00 96.75 226 ILE A N 1
ATOM 1859 C CA . ILE A 1 226 ? -3.240 -7.229 0.330 1.00 96.75 226 ILE A CA 1
ATOM 1860 C C . ILE A 1 226 ? -3.299 -5.870 1.027 1.00 96.75 226 ILE A C 1
ATOM 1862 O O . ILE A 1 226 ? -3.053 -4.849 0.381 1.00 96.75 226 ILE A O 1
ATOM 1866 N N . THR A 1 227 ? -3.600 -5.851 2.327 1.00 97.56 227 THR A N 1
ATOM 1867 C CA . THR A 1 227 ? -3.609 -4.621 3.129 1.00 97.56 227 THR A CA 1
ATOM 1868 C C . THR A 1 227 ? -2.224 -3.958 3.114 1.00 97.56 227 THR A C 1
ATOM 1870 O O . THR A 1 227 ? -2.152 -2.768 2.795 1.00 97.56 227 THR A O 1
ATOM 1873 N N . ASP A 1 228 ? -1.140 -4.723 3.313 1.00 96.56 228 ASP A N 1
ATOM 1874 C CA . ASP A 1 228 ? 0.256 -4.260 3.158 1.00 96.56 228 ASP A CA 1
ATOM 1875 C C . ASP A 1 228 ? 0.513 -3.735 1.742 1.00 96.56 228 ASP A C 1
ATOM 1877 O O . ASP A 1 228 ? 1.016 -2.623 1.570 1.00 96.56 228 ASP A O 1
ATOM 1881 N N . ILE A 1 229 ? 0.127 -4.487 0.703 1.00 97.62 229 ILE A N 1
ATOM 1882 C CA . ILE A 1 229 ? 0.391 -4.094 -0.686 1.00 97.62 229 ILE A CA 1
ATOM 1883 C C . ILE A 1 229 ? -0.286 -2.761 -1.015 1.00 97.62 229 ILE A C 1
ATOM 1885 O O . ILE A 1 229 ? 0.347 -1.888 -1.619 1.00 97.62 229 ILE A O 1
ATOM 1889 N N . ILE A 1 230 ? -1.556 -2.585 -0.637 1.00 98.44 230 ILE A N 1
ATOM 1890 C CA . ILE A 1 230 ? -2.304 -1.345 -0.881 1.00 98.44 230 ILE A CA 1
ATOM 1891 C C . ILE A 1 230 ? -1.678 -0.194 -0.087 1.00 98.44 230 ILE A C 1
ATOM 1893 O O . ILE A 1 230 ? -1.440 0.875 -0.656 1.00 98.44 230 ILE A O 1
ATOM 1897 N N . LEU A 1 231 ? -1.354 -0.400 1.193 1.00 97.88 231 LEU A N 1
ATOM 1898 C CA . LEU A 1 231 ? -0.726 0.615 2.043 1.00 97.88 231 LEU A CA 1
ATOM 1899 C C . LEU A 1 231 ? 0.669 1.016 1.527 1.00 97.88 231 LEU A C 1
ATOM 1901 O O . LEU A 1 231 ? 1.014 2.201 1.461 1.00 97.88 231 LEU A O 1
ATOM 1905 N N . GLY A 1 232 ? 1.454 0.037 1.085 1.00 97.50 232 GLY A N 1
ATOM 1906 C CA . GLY A 1 232 ? 2.748 0.203 0.436 1.00 97.50 232 GLY A CA 1
ATOM 1907 C C . GLY A 1 232 ? 2.648 0.967 -0.883 1.00 97.50 232 GLY A C 1
ATOM 1908 O O . GLY A 1 232 ? 3.452 1.863 -1.137 1.00 97.50 232 GLY A O 1
ATOM 1909 N N . LEU A 1 233 ? 1.626 0.692 -1.696 1.00 98.25 233 LEU A N 1
ATOM 1910 C CA . LEU A 1 233 ? 1.347 1.425 -2.932 1.00 98.25 233 LEU A CA 1
ATOM 1911 C C . LEU A 1 233 ? 0.955 2.883 -2.634 1.00 98.25 233 LEU A C 1
ATOM 1913 O O . LEU A 1 233 ? 1.505 3.804 -3.244 1.00 98.25 233 LEU A O 1
ATOM 1917 N N . VAL A 1 234 ? 0.057 3.112 -1.670 1.00 97.88 234 VAL A N 1
ATOM 1918 C CA . VAL A 1 234 ? -0.351 4.461 -1.240 1.00 97.88 234 VAL A CA 1
ATOM 1919 C C . VAL A 1 234 ? 0.855 5.259 -0.747 1.00 97.88 234 VAL A C 1
ATOM 1921 O O . VAL A 1 234 ? 1.094 6.360 -1.246 1.00 97.88 234 VAL A O 1
ATOM 1924 N N . SER A 1 235 ? 1.655 4.703 0.168 1.00 96.69 235 SER A N 1
ATOM 1925 C CA . SER A 1 235 ? 2.864 5.372 0.669 1.00 96.69 235 SER A CA 1
ATOM 1926 C C . SER A 1 235 ? 3.874 5.631 -0.452 1.00 96.69 235 SER A C 1
ATOM 1928 O O . SER A 1 235 ? 4.412 6.731 -0.557 1.00 96.69 235 SER A O 1
ATOM 1930 N N . PHE A 1 236 ? 4.066 4.682 -1.371 1.00 97.31 236 PHE A N 1
ATOM 1931 C CA . PHE A 1 236 ? 4.948 4.846 -2.524 1.00 97.31 236 PHE A CA 1
ATOM 1932 C C . PHE A 1 236 ? 4.550 6.030 -3.417 1.00 97.31 236 PHE A C 1
ATOM 1934 O O . PHE A 1 236 ? 5.415 6.809 -3.834 1.00 97.31 236 PHE A O 1
ATOM 1941 N N . LEU A 1 237 ? 3.253 6.185 -3.700 1.00 97.81 237 LEU A N 1
ATOM 1942 C CA . LEU A 1 237 ? 2.727 7.298 -4.491 1.00 97.81 237 LEU A CA 1
ATOM 1943 C C . LEU A 1 237 ? 2.816 8.628 -3.740 1.00 97.81 237 LEU A C 1
ATOM 1945 O O . LEU A 1 237 ? 3.253 9.631 -4.309 1.00 97.81 237 LEU A O 1
ATOM 1949 N N . MET A 1 238 ? 2.416 8.640 -2.469 1.00 95.56 238 MET A N 1
ATOM 1950 C CA . MET A 1 238 ? 2.368 9.853 -1.654 1.00 95.56 238 MET A CA 1
ATOM 1951 C C . MET A 1 238 ? 3.752 10.414 -1.343 1.00 95.56 238 MET A C 1
ATOM 1953 O O . MET A 1 238 ? 3.968 11.618 -1.486 1.00 95.56 238 MET A O 1
ATOM 1957 N N . GLU A 1 239 ? 4.704 9.547 -0.995 1.00 94.81 239 GLU A N 1
ATOM 1958 C CA . GLU A 1 239 ? 6.107 9.916 -0.769 1.00 94.81 239 GLU A CA 1
ATOM 1959 C C . GLU A 1 239 ? 6.865 10.181 -2.074 1.00 94.81 239 GLU A C 1
ATOM 1961 O O . GLU A 1 239 ? 8.034 10.556 -2.038 1.00 94.81 239 GLU A O 1
ATOM 1966 N N . GLN A 1 240 ? 6.228 9.964 -3.230 1.00 95.94 240 GLN A N 1
ATOM 1967 C CA . GLN A 1 240 ? 6.854 10.065 -4.549 1.00 95.94 240 GLN A CA 1
ATOM 1968 C C . GLN A 1 240 ? 8.130 9.227 -4.648 1.00 95.94 240 GLN A C 1
ATOM 1970 O O . GLN A 1 240 ? 9.121 9.618 -5.260 1.00 95.94 240 GLN A O 1
ATOM 1975 N N . SER A 1 241 ? 8.076 8.023 -4.077 1.00 94.94 241 SER A N 1
ATOM 1976 C CA . SER A 1 241 ? 9.175 7.054 -4.053 1.00 94.94 241 SER A CA 1
ATOM 1977 C C . SER A 1 241 ? 9.649 6.620 -5.452 1.00 94.94 241 SER A C 1
ATOM 1979 O O . SER A 1 241 ? 10.664 5.939 -5.568 1.00 94.94 241 SER A O 1
ATOM 1981 N N . PHE A 1 242 ? 8.917 6.980 -6.507 1.00 95.62 242 PHE A N 1
ATOM 1982 C CA . PHE A 1 242 ? 9.280 6.787 -7.913 1.00 95.62 242 PHE A CA 1
ATOM 1983 C C . PHE A 1 242 ? 10.244 7.856 -8.457 1.00 95.62 242 PHE A C 1
ATOM 1985 O O . PHE A 1 242 ? 10.718 7.730 -9.585 1.00 95.62 242 PHE A O 1
ATOM 1992 N N . LEU A 1 243 ? 10.541 8.902 -7.683 1.00 95.00 243 LEU A N 1
ATOM 1993 C CA . LEU A 1 243 ? 11.535 9.921 -8.013 1.00 95.00 243 LEU A CA 1
ATOM 1994 C C . LEU A 1 243 ? 12.851 9.651 -7.272 1.00 95.00 243 LEU A C 1
ATOM 1996 O O . LEU A 1 243 ? 12.842 9.112 -6.162 1.00 95.00 243 LEU A O 1
ATOM 2000 N N . PRO A 1 244 ? 14.004 10.014 -7.857 1.00 91.38 244 PRO A N 1
ATOM 2001 C CA . PRO A 1 244 ? 15.267 9.946 -7.141 1.00 91.38 244 PRO A CA 1
ATOM 2002 C C . PRO A 1 244 ? 15.311 11.001 -6.030 1.00 91.38 244 PRO A C 1
ATOM 2004 O O . PRO A 1 244 ? 14.831 12.121 -6.198 1.00 91.38 244 PRO A O 1
ATOM 2007 N N . THR A 1 245 ? 15.948 10.665 -4.906 1.00 86.19 245 THR A N 1
ATOM 2008 C CA . THR A 1 245 ? 16.104 11.578 -3.760 1.00 86.19 245 THR A CA 1
ATOM 2009 C C . THR A 1 245 ? 16.879 12.844 -4.130 1.00 86.19 245 THR A C 1
ATOM 2011 O O . THR A 1 245 ? 16.657 13.904 -3.547 1.00 86.19 245 THR A O 1
ATOM 2014 N N . LYS A 1 246 ? 17.789 12.751 -5.111 1.00 88.12 246 LYS A N 1
ATOM 2015 C CA . LYS A 1 246 ? 18.524 13.890 -5.674 1.00 88.12 246 LYS A CA 1
ATOM 2016 C C . LYS A 1 246 ? 18.486 13.858 -7.204 1.00 88.12 246 LYS A C 1
ATOM 2018 O O . LYS A 1 246 ? 18.548 12.770 -7.771 1.00 88.12 246 LYS A O 1
ATOM 2023 N N . PRO A 1 247 ? 18.496 15.017 -7.891 1.00 82.38 247 PRO A N 1
ATOM 2024 C CA . PRO A 1 247 ? 18.431 15.074 -9.356 1.00 82.38 247 PRO A CA 1
ATOM 2025 C C . PRO A 1 247 ? 19.533 14.300 -10.097 1.00 82.38 247 PRO A C 1
ATOM 2027 O O . PRO A 1 247 ? 19.324 13.868 -11.225 1.00 82.38 247 PRO A O 1
ATOM 2030 N N . SER A 1 248 ? 20.708 14.135 -9.485 1.00 82.50 248 SER A N 1
ATOM 2031 C CA . SER A 1 248 ? 21.849 13.414 -10.064 1.00 82.50 248 SER A CA 1
ATOM 2032 C C . SER A 1 248 ? 21.849 11.909 -9.777 1.00 82.50 248 SER A C 1
ATOM 2034 O O . SER A 1 248 ? 22.664 11.180 -10.344 1.00 82.50 248 SER A O 1
ATOM 2036 N N . GLU A 1 249 ? 20.974 11.430 -8.892 1.00 87.50 249 GLU A N 1
ATOM 2037 C CA . GLU A 1 249 ? 20.929 10.030 -8.482 1.00 87.50 249 GLU A CA 1
ATOM 2038 C C . GLU A 1 249 ? 19.974 9.232 -9.377 1.00 87.50 249 GLU A C 1
ATOM 2040 O O . GLU A 1 249 ? 18.929 9.714 -9.815 1.00 87.50 249 GLU A O 1
ATOM 2045 N N . LYS A 1 250 ? 20.329 7.973 -9.652 1.0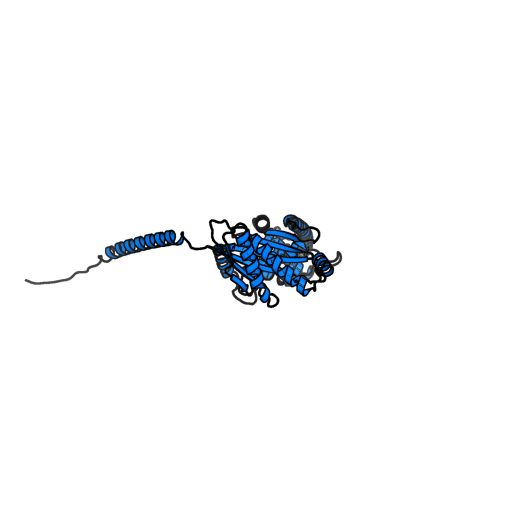0 86.19 250 LYS A N 1
ATOM 2046 C CA . LYS A 1 250 ? 19.410 7.031 -10.294 1.00 86.19 250 LYS A CA 1
ATOM 2047 C C . LYS A 1 250 ? 18.488 6.429 -9.244 1.00 86.19 250 LYS A C 1
ATOM 2049 O O . LYS A 1 250 ? 18.908 6.129 -8.128 1.00 86.19 250 LYS A O 1
ATOM 2054 N N . LEU A 1 251 ? 17.246 6.182 -9.643 1.00 91.69 251 LEU A N 1
ATOM 2055 C CA . LEU A 1 251 ? 16.312 5.411 -8.841 1.00 91.69 251 LEU A CA 1
ATOM 2056 C C . LEU A 1 251 ? 16.880 4.006 -8.577 1.00 91.69 251 LEU A C 1
ATOM 2058 O O . LEU A 1 251 ? 17.456 3.386 -9.472 1.00 91.69 251 LEU A O 1
ATOM 2062 N N . THR A 1 252 ? 16.719 3.498 -7.355 1.00 93.62 252 THR A N 1
ATOM 2063 C CA . THR A 1 252 ? 17.172 2.138 -7.026 1.00 93.62 252 THR A CA 1
ATOM 2064 C C . THR A 1 252 ? 16.407 1.099 -7.847 1.00 93.62 252 THR A C 1
ATOM 2066 O O . THR A 1 252 ? 15.237 1.2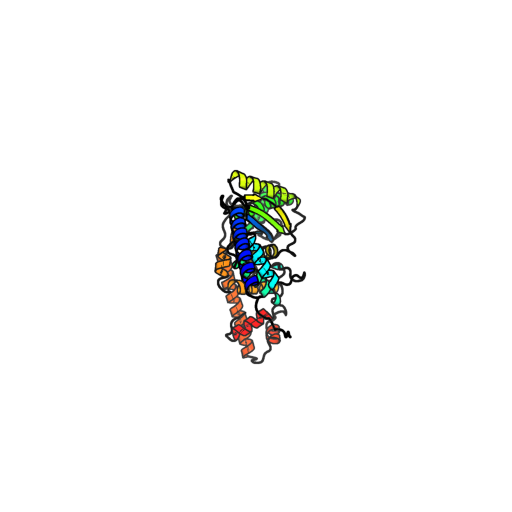97 -8.177 1.00 93.62 252 THR A O 1
ATOM 2069 N N . THR A 1 253 ? 17.035 -0.046 -8.127 1.00 94.44 253 THR A N 1
ATOM 2070 C CA . THR A 1 253 ? 16.400 -1.158 -8.855 1.00 94.44 253 THR A CA 1
ATOM 2071 C C . THR A 1 253 ? 15.056 -1.562 -8.245 1.00 94.44 253 THR A C 1
ATOM 2073 O O . THR A 1 253 ? 14.082 -1.720 -8.973 1.00 94.44 253 THR A O 1
ATOM 2076 N N . THR A 1 254 ? 14.966 -1.657 -6.916 1.00 95.12 254 THR A N 1
ATOM 2077 C CA . THR A 1 254 ? 13.712 -1.966 -6.212 1.00 95.12 254 THR A CA 1
ATOM 2078 C C . THR A 1 254 ? 12.620 -0.952 -6.534 1.00 95.12 254 THR A C 1
ATOM 2080 O O . THR A 1 254 ? 11.516 -1.327 -6.912 1.00 95.12 254 THR A O 1
ATOM 2083 N N . LYS A 1 255 ? 12.929 0.345 -6.444 1.00 96.56 255 LYS A N 1
ATOM 2084 C CA . LYS A 1 255 ? 11.959 1.412 -6.707 1.00 96.56 255 LYS A CA 1
ATOM 2085 C C . LYS A 1 255 ? 11.572 1.484 -8.190 1.00 96.56 255 LYS A C 1
ATOM 2087 O O . LYS A 1 255 ? 10.424 1.794 -8.499 1.00 96.56 255 LYS A O 1
ATOM 2092 N N . GLN A 1 256 ? 12.479 1.137 -9.107 1.00 96.06 256 GLN A N 1
ATOM 2093 C CA . GLN A 1 256 ? 12.167 0.976 -10.533 1.00 96.06 256 GLN A CA 1
ATOM 2094 C C . GLN A 1 256 ? 11.183 -0.180 -10.770 1.00 96.06 256 GLN A C 1
ATOM 2096 O O . GLN A 1 256 ? 10.214 -0.004 -11.501 1.00 96.06 256 GLN A O 1
ATOM 2101 N N . ILE A 1 257 ? 11.391 -1.333 -10.126 1.00 96.88 257 ILE A N 1
ATOM 2102 C CA . ILE A 1 257 ? 10.494 -2.498 -10.230 1.00 96.88 257 ILE A CA 1
ATOM 2103 C C . ILE A 1 257 ? 9.129 -2.199 -9.597 1.00 96.88 257 ILE A C 1
ATOM 2105 O O . ILE A 1 257 ? 8.100 -2.500 -10.193 1.00 96.88 257 ILE A O 1
ATOM 2109 N N . GLN A 1 258 ? 9.094 -1.545 -8.435 1.00 97.81 258 GLN A N 1
ATOM 2110 C CA . GLN A 1 258 ? 7.843 -1.091 -7.819 1.00 97.81 258 GLN A CA 1
ATOM 2111 C C . GLN A 1 258 ? 7.101 -0.098 -8.725 1.00 97.81 258 GLN A C 1
ATOM 2113 O O . GLN A 1 258 ? 5.910 -0.271 -8.964 1.00 97.81 258 GLN A O 1
ATOM 2118 N N . SER A 1 259 ? 7.805 0.881 -9.309 1.00 97.44 259 SER A N 1
ATOM 2119 C CA . SER A 1 259 ? 7.221 1.808 -10.295 1.00 97.44 259 SER A CA 1
ATOM 2120 C C . SER A 1 259 ? 6.636 1.058 -11.490 1.00 97.44 259 SER A C 1
ATOM 2122 O O . SER A 1 259 ? 5.580 1.413 -12.003 1.00 97.44 259 SER A O 1
ATOM 2124 N N . GLU A 1 260 ? 7.327 0.022 -11.956 1.00 96.75 260 GLU A N 1
ATOM 2125 C CA . GLU A 1 260 ? 6.867 -0.795 -13.068 1.00 96.75 260 GLU A CA 1
ATOM 2126 C C . GLU A 1 260 ? 5.597 -1.579 -12.729 1.00 96.75 260 GLU A C 1
ATOM 2128 O O . GLU A 1 260 ? 4.648 -1.574 -13.513 1.00 96.75 260 GLU A O 1
ATOM 2133 N N . MET A 1 261 ? 5.549 -2.197 -11.549 1.00 97.25 261 MET A N 1
ATOM 2134 C CA . MET A 1 261 ? 4.377 -2.921 -11.064 1.00 97.25 261 MET A CA 1
ATOM 2135 C C . MET A 1 261 ? 3.163 -1.997 -10.938 1.00 97.25 261 MET A C 1
ATOM 2137 O O . MET A 1 261 ? 2.112 -2.305 -11.496 1.00 97.25 261 MET A O 1
ATOM 2141 N N . VAL A 1 262 ? 3.327 -0.834 -10.293 1.00 98.25 262 VAL A N 1
ATOM 2142 C CA . VAL A 1 262 ? 2.245 0.149 -10.111 1.00 98.25 262 VAL A CA 1
ATOM 2143 C C . VAL A 1 262 ? 1.735 0.653 -11.460 1.00 98.25 262 VAL A C 1
ATOM 2145 O O . VAL A 1 262 ? 0.528 0.734 -11.672 1.00 98.25 262 VAL A O 1
ATOM 2148 N N . PHE A 1 263 ? 2.634 0.935 -12.406 1.00 97.44 263 PHE A N 1
ATOM 2149 C CA . PHE A 1 263 ? 2.246 1.357 -13.750 1.00 97.44 263 PHE A CA 1
ATOM 2150 C C . PHE A 1 263 ? 1.431 0.290 -14.481 1.00 97.44 263 PHE A C 1
ATOM 2152 O O . PHE A 1 263 ? 0.372 0.604 -15.026 1.00 97.44 263 PHE A O 1
ATOM 2159 N N . ARG A 1 264 ? 1.897 -0.967 -14.481 1.00 95.50 264 ARG A N 1
ATOM 2160 C CA . ARG A 1 264 ? 1.175 -2.077 -15.122 1.00 95.50 264 ARG A CA 1
ATOM 2161 C C . ARG A 1 264 ? -0.187 -2.291 -14.482 1.00 95.50 264 ARG A C 1
ATOM 2163 O O . ARG A 1 264 ? -1.166 -2.403 -15.206 1.00 95.50 264 ARG A O 1
ATOM 2170 N N . PHE A 1 265 ? -0.252 -2.293 -13.153 1.00 97.50 265 PHE A N 1
ATOM 2171 C CA . PHE A 1 265 ? -1.502 -2.435 -12.417 1.00 97.50 265 PHE A CA 1
ATOM 2172 C C . PHE A 1 265 ? -2.511 -1.345 -12.791 1.00 97.50 265 PHE A C 1
ATOM 2174 O O . PHE A 1 265 ? -3.618 -1.662 -13.216 1.00 97.50 265 PHE A O 1
ATOM 2181 N N . LEU A 1 266 ? -2.130 -0.068 -12.687 1.00 97.50 266 LEU A N 1
ATOM 2182 C CA . LEU A 1 266 ? -3.046 1.052 -12.935 1.00 97.50 266 LEU A CA 1
ATOM 2183 C C . LEU A 1 266 ? -3.462 1.169 -14.408 1.00 97.50 266 LEU A C 1
ATOM 2185 O O . LEU A 1 266 ? -4.553 1.658 -14.691 1.00 97.50 266 LEU A O 1
ATOM 2189 N N . SER A 1 267 ? -2.613 0.714 -15.335 1.00 94.50 267 SER A N 1
ATOM 2190 C CA . SER A 1 267 ? -2.872 0.776 -16.782 1.00 94.50 267 SER A CA 1
ATOM 2191 C C . SER A 1 267 ? -3.716 -0.390 -17.312 1.00 94.50 267 SER A C 1
ATOM 2193 O O . SER A 1 267 ? -4.064 -0.398 -18.491 1.00 94.50 267 SER A O 1
ATOM 2195 N N . GLN A 1 268 ? -4.022 -1.394 -16.486 1.00 93.06 268 GLN A N 1
ATOM 2196 C CA . GLN A 1 268 ? -4.835 -2.542 -16.887 1.00 93.06 268 GLN A CA 1
ATOM 2197 C C . GLN A 1 268 ? -6.328 -2.269 -16.687 1.00 93.06 268 GLN A C 1
ATOM 2199 O O . GLN A 1 268 ? -6.759 -1.821 -15.625 1.00 93.06 268 GLN A O 1
ATOM 2204 N N . ASN A 1 269 ? -7.138 -2.622 -17.689 1.00 90.62 269 ASN A N 1
ATOM 2205 C CA . ASN A 1 269 ? -8.601 -2.587 -17.617 1.00 90.62 269 ASN A CA 1
ATOM 2206 C C . ASN A 1 269 ? -9.128 -1.243 -17.062 1.00 90.62 269 ASN A C 1
ATOM 2208 O O . ASN A 1 269 ? -8.721 -0.174 -17.509 1.00 90.62 269 ASN A O 1
ATOM 2212 N N . ARG A 1 270 ? -10.032 -1.297 -16.075 1.00 95.31 270 ARG A N 1
ATOM 2213 C CA . ARG A 1 270 ? -10.544 -0.140 -15.320 1.00 95.31 270 ARG A CA 1
ATOM 2214 C C . ARG A 1 270 ? -9.899 -0.034 -13.933 1.00 95.31 270 ARG A C 1
ATOM 2216 O O . ARG A 1 270 ? -10.524 0.477 -13.007 1.00 95.31 270 ARG A O 1
ATOM 2223 N N . ASN A 1 271 ? -8.676 -0.541 -13.761 1.00 97.38 271 ASN A N 1
ATOM 2224 C CA . ASN A 1 271 ? -8.046 -0.621 -12.442 1.00 97.38 271 ASN A CA 1
ATOM 2225 C C . ASN A 1 271 ? -7.843 0.746 -11.810 1.00 97.38 271 ASN A C 1
ATOM 2227 O O . ASN A 1 271 ? -8.138 0.894 -10.634 1.00 97.38 271 ASN A O 1
ATOM 2231 N N . LEU A 1 272 ? -7.412 1.753 -12.574 1.00 97.44 272 LEU A N 1
ATOM 2232 C CA . LEU A 1 272 ? -7.280 3.118 -12.064 1.00 97.44 272 LEU A CA 1
ATOM 2233 C C . LEU A 1 272 ? -8.583 3.628 -11.427 1.00 97.44 272 LEU A C 1
ATOM 2235 O O . LEU A 1 272 ? -8.578 4.108 -10.297 1.00 97.44 272 LEU A O 1
ATOM 2239 N N . GLU A 1 273 ? -9.695 3.512 -12.150 1.00 97.19 273 GLU A N 1
ATOM 2240 C CA . GLU A 1 273 ? -11.005 3.970 -11.686 1.00 97.19 273 GLU A CA 1
ATOM 2241 C C . GLU A 1 273 ? -11.463 3.187 -10.452 1.00 97.19 273 GLU A C 1
ATOM 2243 O O . GLU A 1 273 ? -11.821 3.781 -9.435 1.00 97.19 273 GLU A O 1
ATOM 2248 N N . LYS A 1 274 ? -11.386 1.853 -10.516 1.00 97.44 274 LYS A N 1
ATOM 2249 C CA . LYS A 1 274 ? -11.765 0.976 -9.405 1.00 97.44 274 LYS A CA 1
ATOM 2250 C C . LYS A 1 274 ? -10.918 1.253 -8.165 1.00 97.44 274 LYS A C 1
ATOM 2252 O O . LYS A 1 274 ? -11.468 1.431 -7.086 1.00 97.44 274 LYS A O 1
ATOM 2257 N N . PHE A 1 275 ? -9.603 1.370 -8.319 1.00 97.56 275 PHE A N 1
ATOM 2258 C CA . PHE A 1 275 ? -8.673 1.657 -7.228 1.00 97.56 275 PHE A CA 1
ATOM 2259 C C . PHE A 1 275 ? -8.979 2.995 -6.553 1.00 97.56 275 PHE A C 1
ATOM 2261 O O . PHE A 1 275 ? -9.045 3.059 -5.329 1.00 97.56 275 PHE A O 1
ATOM 2268 N N . LEU A 1 276 ? -9.256 4.043 -7.337 1.00 96.81 276 LEU A N 1
ATOM 2269 C CA . LEU A 1 276 ? -9.678 5.340 -6.803 1.00 96.81 276 LEU A CA 1
ATOM 2270 C C . LEU A 1 276 ? -11.021 5.268 -6.065 1.00 96.81 276 LEU A C 1
ATOM 2272 O O . LEU A 1 276 ? -11.175 5.927 -5.044 1.00 96.81 276 LEU A O 1
ATOM 2276 N N . SER A 1 277 ? -11.978 4.472 -6.553 1.00 95.88 277 SER A N 1
ATOM 2277 C CA . SER A 1 277 ? -13.288 4.318 -5.900 1.00 95.88 277 SER A CA 1
ATOM 2278 C C . SER A 1 277 ? -13.241 3.511 -4.597 1.00 95.88 277 SER A C 1
ATOM 2280 O O . SER A 1 277 ? -14.123 3.650 -3.756 1.00 95.88 277 SER A O 1
ATOM 2282 N N . LYS A 1 278 ? -12.218 2.666 -4.433 1.00 96.12 278 LYS A N 1
ATOM 2283 C CA . LYS A 1 278 ? -12.081 1.722 -3.317 1.00 96.12 278 LYS A CA 1
ATOM 2284 C C . LYS A 1 278 ? -11.289 2.271 -2.136 1.00 96.12 278 LYS A C 1
ATOM 2286 O O . LYS A 1 278 ? -11.340 1.678 -1.061 1.00 96.12 278 LYS A O 1
ATOM 2291 N N . ILE A 1 279 ? -10.537 3.352 -2.344 1.00 96.31 279 ILE A N 1
ATOM 2292 C CA . ILE A 1 279 ? -9.556 3.855 -1.384 1.00 96.31 279 ILE A CA 1
ATOM 2293 C C . ILE A 1 279 ? -9.943 5.238 -0.887 1.00 96.31 279 ILE A C 1
ATOM 2295 O O . ILE A 1 279 ? -9.968 6.200 -1.654 1.00 96.31 279 ILE A O 1
ATOM 2299 N N . THR A 1 280 ? -10.128 5.352 0.427 1.00 96.25 280 THR A N 1
ATOM 2300 C CA . THR A 1 280 ? -10.331 6.639 1.096 1.00 96.25 280 THR A CA 1
ATOM 2301 C C . THR A 1 280 ? -9.130 6.983 1.965 1.00 96.25 280 THR A C 1
ATOM 2303 O O . THR A 1 280 ? -8.697 6.193 2.803 1.00 96.25 280 THR A O 1
ATOM 2306 N N . LEU A 1 281 ? -8.586 8.186 1.786 1.00 96.38 281 LEU A N 1
ATOM 2307 C CA . LEU A 1 281 ? -7.396 8.641 2.499 1.00 96.38 281 LEU A CA 1
ATOM 2308 C C . LEU A 1 281 ? -7.701 9.849 3.377 1.00 96.38 281 LEU A C 1
ATOM 2310 O O . LEU A 1 281 ? -8.364 10.800 2.949 1.00 96.38 281 LEU A O 1
ATOM 2314 N N . TYR A 1 282 ? -7.135 9.832 4.579 1.00 95.19 282 TYR A N 1
ATOM 2315 C CA . TYR A 1 282 ? -7.215 10.915 5.547 1.00 95.19 282 TYR A CA 1
ATOM 2316 C C . TYR A 1 282 ? -5.820 11.310 6.022 1.00 95.19 282 TYR A C 1
ATOM 2318 O O . TYR A 1 282 ? -5.004 10.454 6.354 1.00 95.19 282 TYR A O 1
ATOM 2326 N N . LYS A 1 283 ? -5.554 12.612 6.098 1.00 93.88 283 LYS A N 1
ATOM 2327 C CA . LYS A 1 283 ? -4.316 13.186 6.623 1.00 93.88 283 LYS A CA 1
ATOM 2328 C C . LYS A 1 283 ? -4.550 13.857 7.961 1.00 93.88 283 LYS A C 1
ATOM 2330 O O . LYS A 1 283 ? -5.537 14.573 8.131 1.00 93.88 283 LYS A O 1
ATOM 2335 N N . TRP A 1 284 ? -3.587 13.703 8.857 1.00 93.69 284 TRP A N 1
ATOM 2336 C CA . TRP A 1 284 ? -3.451 14.528 10.046 1.00 93.69 284 TRP A CA 1
ATOM 2337 C C . TRP A 1 284 ? -2.125 15.293 10.003 1.00 93.69 284 TRP A C 1
ATOM 2339 O O . TRP A 1 284 ? -1.053 14.689 9.925 1.00 93.69 284 TRP A O 1
ATOM 2349 N N . GLU A 1 285 ? -2.226 16.620 10.054 1.00 90.62 285 GLU A N 1
ATOM 2350 C CA . GLU A 1 285 ? -1.109 17.576 9.974 1.00 90.62 285 GLU A CA 1
ATOM 2351 C C . GLU A 1 285 ? -0.940 18.388 11.268 1.00 90.62 285 GLU A C 1
ATOM 2353 O O . GLU A 1 285 ? -0.240 19.387 11.273 1.00 90.62 285 GLU A O 1
ATOM 2358 N N . GLY A 1 286 ? -1.625 18.030 12.359 1.00 83.38 286 GLY A N 1
ATOM 2359 C CA . GLY A 1 286 ? -1.520 18.739 13.644 1.00 83.38 286 GLY A CA 1
ATOM 2360 C C . GLY A 1 286 ? -2.079 20.167 13.689 1.00 83.38 286 GLY A C 1
ATOM 2361 O O . GLY A 1 286 ? -2.241 20.701 14.780 1.00 83.38 286 GLY A O 1
ATOM 2362 N N . THR A 1 287 ? -2.425 20.769 12.547 1.00 77.69 287 THR A N 1
ATOM 2363 C CA . THR A 1 287 ? -2.913 22.156 12.467 1.00 77.69 287 THR A CA 1
ATOM 2364 C C . THR A 1 287 ? -4.376 22.319 12.857 1.00 77.69 287 THR A C 1
ATOM 2366 O O . THR A 1 287 ? -4.751 23.362 13.381 1.00 77.69 287 THR A O 1
ATOM 2369 N N . ASP A 1 288 ? -5.196 21.296 12.612 1.00 75.56 288 ASP A N 1
ATOM 2370 C CA . ASP A 1 288 ? -6.644 21.339 12.796 1.00 75.56 288 ASP A CA 1
ATOM 2371 C C . ASP A 1 288 ? -7.155 20.079 13.503 1.00 75.56 288 ASP A C 1
ATOM 2373 O O . ASP A 1 288 ? -6.566 18.997 13.423 1.00 75.56 288 ASP A O 1
ATOM 2377 N N . GLU A 1 289 ? -8.305 20.209 14.166 1.00 74.81 289 GLU A N 1
ATOM 2378 C CA . GLU A 1 289 ? -9.008 19.077 14.781 1.00 74.81 289 GLU A CA 1
ATOM 2379 C C . GLU A 1 289 ? -9.541 18.090 13.724 1.00 74.81 289 GLU A C 1
ATOM 2381 O O . GLU A 1 289 ? -9.609 16.878 13.958 1.00 74.81 289 GLU A O 1
ATOM 2386 N N . LEU A 1 290 ? -9.909 18.603 12.545 1.00 80.62 290 LEU A N 1
ATOM 2387 C CA . LEU A 1 290 ? -10.486 17.818 11.459 1.00 80.62 290 LEU A CA 1
ATOM 2388 C C . LEU A 1 290 ? -9.403 17.155 10.604 1.00 80.62 290 LEU A C 1
ATOM 2390 O O . LEU A 1 290 ? -8.451 17.790 10.154 1.00 80.62 290 LEU A O 1
ATOM 2394 N N . LEU A 1 291 ? -9.600 15.868 10.313 1.00 86.50 291 LEU A N 1
ATOM 2395 C CA . LEU A 1 291 ? -8.778 15.147 9.346 1.00 86.50 291 LEU A CA 1
ATOM 2396 C C . LEU A 1 291 ? -9.047 15.667 7.932 1.00 86.50 291 LEU A C 1
ATOM 2398 O O . LEU A 1 291 ? -10.199 15.786 7.510 1.00 86.50 291 LEU A O 1
ATOM 2402 N N . GLN A 1 292 ? -7.981 15.910 7.177 1.00 90.06 292 GLN A N 1
ATOM 2403 C CA . GLN A 1 292 ? -8.082 16.344 5.789 1.00 90.06 292 GLN A CA 1
ATOM 2404 C C . GLN A 1 292 ? -8.285 15.126 4.888 1.00 90.06 292 GLN A C 1
ATOM 2406 O O . GLN A 1 292 ? -7.476 14.201 4.906 1.00 90.06 292 GLN A O 1
ATOM 2411 N N . SER A 1 293 ? -9.347 15.106 4.083 1.00 91.94 293 SER A N 1
ATOM 2412 C CA . SER A 1 293 ? -9.494 14.075 3.052 1.00 91.94 293 SER A CA 1
ATOM 2413 C C . SER A 1 293 ? -8.505 14.330 1.916 1.00 91.94 293 SER A C 1
ATOM 2415 O O . SER A 1 293 ? -8.353 15.465 1.459 1.00 91.94 293 SER A O 1
ATOM 2417 N N . ILE A 1 294 ? -7.825 13.278 1.464 1.00 93.56 294 ILE A N 1
ATOM 2418 C CA . ILE A 1 294 ? -6.819 13.364 0.408 1.00 93.56 294 ILE A CA 1
ATOM 2419 C C . ILE A 1 294 ? -7.334 12.666 -0.843 1.00 93.56 294 ILE A C 1
ATOM 2421 O O . ILE A 1 294 ? -7.701 11.493 -0.807 1.00 93.56 294 ILE A O 1
ATOM 2425 N N . SER A 1 295 ? -7.267 13.358 -1.979 1.00 93.94 295 SER A N 1
ATOM 2426 C CA . SER A 1 295 ? -7.494 12.718 -3.270 1.00 93.94 295 SER A CA 1
ATOM 2427 C C . SER A 1 295 ? -6.236 11.996 -3.752 1.00 93.94 295 SER A C 1
ATOM 2429 O O . SER A 1 295 ? -5.242 12.630 -4.124 1.00 93.94 295 SER A O 1
ATOM 2431 N N . LEU A 1 296 ? -6.290 10.664 -3.812 1.00 94.81 296 LEU A N 1
ATOM 2432 C CA . LEU A 1 296 ? -5.209 9.841 -4.363 1.00 94.81 296 LEU A CA 1
ATOM 2433 C C . LEU A 1 296 ? -4.967 10.118 -5.860 1.00 94.81 296 LEU A C 1
ATOM 2435 O O . LEU A 1 296 ? -3.852 9.935 -6.355 1.00 94.81 296 LEU A O 1
ATOM 2439 N N . SER A 1 297 ? -5.977 10.631 -6.574 1.00 95.88 297 SER A N 1
ATOM 2440 C CA . SER A 1 297 ? -5.887 10.937 -8.008 1.00 95.88 297 SER A CA 1
ATOM 2441 C C . SER A 1 297 ? -4.772 11.933 -8.338 1.00 95.88 297 SER A C 1
ATOM 2443 O O . SER A 1 297 ? -4.111 11.784 -9.367 1.00 95.88 297 SER A O 1
ATOM 2445 N N . THR A 1 298 ? -4.500 12.900 -7.455 1.00 93.38 298 THR A N 1
ATOM 2446 C CA . THR A 1 298 ? -3.431 13.894 -7.633 1.00 93.38 298 THR A CA 1
ATOM 2447 C C . THR A 1 298 ? -2.055 13.223 -7.671 1.00 93.38 298 THR A C 1
ATOM 2449 O O . THR A 1 298 ? -1.235 13.516 -8.543 1.00 93.38 298 THR A O 1
ATOM 2452 N N . TYR A 1 299 ? -1.809 12.278 -6.762 1.00 97.12 299 TYR A N 1
ATOM 2453 C CA . TYR A 1 299 ? -0.537 11.560 -6.673 1.00 97.12 299 TYR A CA 1
ATOM 2454 C C . TYR A 1 299 ? -0.365 10.572 -7.823 1.00 97.12 299 TYR A C 1
ATOM 2456 O O . TYR A 1 299 ? 0.711 10.508 -8.419 1.00 97.12 299 TYR A O 1
ATOM 2464 N N . ILE A 1 300 ? -1.439 9.863 -8.191 1.00 97.94 300 ILE A N 1
ATOM 2465 C CA . ILE A 1 300 ? -1.428 8.969 -9.351 1.00 97.94 300 ILE A CA 1
ATOM 2466 C C . ILE A 1 300 ? -1.151 9.752 -10.636 1.00 97.94 300 ILE A C 1
ATOM 2468 O O . ILE A 1 300 ? -0.307 9.339 -11.423 1.00 97.94 300 ILE A O 1
ATOM 2472 N N . SER A 1 301 ? -1.805 10.896 -10.845 1.00 96.94 301 SER A N 1
ATOM 2473 C CA . SER A 1 301 ? -1.610 11.703 -12.057 1.00 96.94 301 SER A CA 1
ATOM 2474 C C . SER A 1 301 ? -0.149 12.123 -12.216 1.00 96.94 301 SER A C 1
ATOM 2476 O O . SER A 1 301 ? 0.435 11.961 -13.288 1.00 96.94 301 SER A O 1
ATOM 2478 N N . ARG A 1 302 ? 0.476 12.585 -11.125 1.00 97.44 302 ARG A N 1
ATOM 2479 C CA . ARG A 1 302 ? 1.905 12.918 -11.112 1.00 97.44 302 ARG A CA 1
ATOM 2480 C C . ARG A 1 302 ? 2.780 11.700 -11.409 1.00 97.44 302 ARG A C 1
ATOM 2482 O O . ARG A 1 302 ? 3.690 11.799 -12.227 1.00 97.44 302 ARG A O 1
ATOM 2489 N N . PHE A 1 303 ? 2.498 10.563 -10.775 1.00 98.38 303 PHE A N 1
ATOM 2490 C CA . PHE A 1 303 ? 3.206 9.311 -11.034 1.00 98.38 303 PHE A CA 1
ATOM 2491 C C . PHE A 1 303 ? 3.130 8.901 -12.510 1.00 98.38 303 PHE A C 1
ATOM 2493 O O . PHE A 1 303 ? 4.160 8.605 -13.109 1.00 98.38 303 PHE A O 1
ATOM 2500 N N . MET A 1 304 ? 1.938 8.928 -13.112 1.00 97.56 304 MET A N 1
ATOM 2501 C CA . MET A 1 304 ? 1.733 8.516 -14.503 1.00 97.56 304 MET A CA 1
ATOM 2502 C C . MET A 1 304 ? 2.520 9.393 -15.478 1.00 97.56 304 MET A C 1
ATOM 2504 O O . MET A 1 304 ? 3.159 8.858 -16.381 1.00 97.56 304 MET A O 1
ATOM 2508 N N . ILE A 1 305 ? 2.538 10.715 -15.270 1.00 97.12 305 ILE A N 1
ATOM 2509 C CA . ILE A 1 305 ? 3.311 11.651 -16.102 1.00 97.12 305 ILE A CA 1
ATOM 2510 C C . ILE A 1 305 ? 4.811 11.337 -16.025 1.00 97.12 305 ILE A C 1
ATOM 2512 O O . ILE A 1 305 ? 5.468 11.165 -17.054 1.00 97.12 305 ILE A O 1
ATOM 2516 N N . GLU A 1 306 ? 5.358 11.220 -14.813 1.00 96.69 306 GLU A N 1
ATOM 2517 C CA . GLU A 1 306 ? 6.791 10.963 -14.620 1.00 96.69 306 GLU A CA 1
ATOM 2518 C C . GLU A 1 306 ? 7.195 9.579 -15.140 1.00 96.69 306 GLU A C 1
ATOM 2520 O O . GLU A 1 306 ? 8.225 9.425 -15.803 1.00 96.69 306 GLU A O 1
ATOM 2525 N N . LYS A 1 307 ? 6.349 8.568 -14.920 1.00 96.12 307 LYS A N 1
ATOM 2526 C CA . LYS A 1 307 ? 6.583 7.214 -15.414 1.00 96.12 307 LYS A CA 1
ATOM 2527 C C . LYS A 1 307 ? 6.563 7.150 -16.936 1.00 96.12 307 LYS A C 1
ATOM 2529 O O . LYS A 1 307 ? 7.456 6.535 -17.508 1.00 96.12 307 LYS A O 1
ATOM 2534 N N . GLN A 1 308 ? 5.604 7.803 -17.590 1.00 94.94 308 GLN A N 1
ATOM 2535 C CA . GLN A 1 308 ? 5.533 7.859 -19.054 1.00 94.94 308 GLN A CA 1
ATOM 2536 C C . GLN A 1 308 ? 6.748 8.570 -19.651 1.00 94.94 308 GLN A C 1
ATOM 2538 O O . GLN A 1 308 ? 7.326 8.085 -20.622 1.00 94.94 308 GLN A O 1
ATOM 2543 N N . LYS A 1 309 ? 7.184 9.681 -19.045 1.00 95.44 309 LYS A N 1
ATOM 2544 C CA . LYS A 1 309 ? 8.404 10.388 -19.453 1.00 95.44 309 LYS A CA 1
ATOM 2545 C C . LYS A 1 309 ? 9.634 9.484 -19.352 1.00 95.44 309 LYS A C 1
ATOM 2547 O O . LYS A 1 309 ? 10.439 9.435 -20.284 1.00 95.44 309 LYS A O 1
ATOM 2552 N N . ASN A 1 310 ? 9.777 8.764 -18.240 1.00 94.25 310 ASN A N 1
ATOM 2553 C CA . ASN A 1 310 ? 10.864 7.808 -18.064 1.00 94.25 310 ASN A CA 1
ATOM 2554 C C . ASN A 1 310 ? 10.780 6.662 -19.083 1.00 94.25 310 ASN A C 1
ATOM 2556 O O . ASN A 1 310 ? 11.771 6.353 -19.734 1.00 94.25 310 ASN A O 1
ATOM 2560 N N . ASP A 1 311 ? 9.601 6.072 -19.267 1.00 94.69 311 ASP A N 1
ATOM 2561 C CA . ASP A 1 311 ? 9.391 4.970 -20.207 1.00 94.69 311 ASP A CA 1
ATOM 2562 C C . ASP A 1 311 ? 9.712 5.368 -21.643 1.00 94.69 311 ASP A C 1
ATOM 2564 O O . ASP A 1 311 ? 10.411 4.628 -22.325 1.00 94.69 311 ASP A O 1
ATOM 2568 N N . LEU A 1 312 ? 9.288 6.553 -22.088 1.00 95.06 312 LEU A N 1
ATOM 2569 C CA . LEU A 1 312 ? 9.620 7.054 -23.419 1.00 95.06 312 LEU A CA 1
ATOM 2570 C C . LEU A 1 312 ? 11.139 7.168 -23.611 1.00 95.06 312 LEU A C 1
ATOM 2572 O O . LEU A 1 312 ? 11.664 6.753 -24.640 1.00 95.06 312 LEU A O 1
ATOM 2576 N N . SER A 1 313 ? 11.852 7.682 -22.606 1.00 95.12 313 SER A N 1
ATOM 2577 C CA . SER A 1 313 ? 13.318 7.764 -22.630 1.00 95.12 313 SER A CA 1
ATOM 2578 C C . SER A 1 313 ? 13.969 6.382 -22.747 1.00 95.12 313 SER A C 1
ATOM 2580 O O . SER A 1 313 ? 14.881 6.190 -23.550 1.00 95.12 313 SER A O 1
ATOM 2582 N N . GLU A 1 314 ? 13.485 5.396 -21.990 1.00 95.19 314 GLU A N 1
ATOM 2583 C CA . GLU A 1 314 ? 14.011 4.028 -22.026 1.00 95.19 314 GLU A CA 1
ATOM 2584 C C . GLU A 1 314 ? 13.693 3.311 -23.345 1.00 95.19 314 GLU A C 1
ATOM 2586 O O . GLU A 1 314 ? 14.574 2.672 -23.922 1.00 95.19 314 GLU A O 1
ATOM 2591 N N . ILE A 1 315 ? 12.483 3.482 -23.882 1.00 95.44 315 ILE A N 1
ATOM 2592 C CA . ILE A 1 315 ? 12.083 2.938 -25.187 1.00 95.44 315 ILE A CA 1
ATOM 2593 C C . ILE A 1 315 ? 12.962 3.516 -26.300 1.00 95.44 315 ILE A C 1
ATOM 2595 O O . ILE A 1 315 ? 13.452 2.757 -27.132 1.00 95.44 315 ILE A O 1
ATOM 2599 N N . LEU A 1 316 ? 13.228 4.828 -26.297 1.00 96.12 316 LEU A N 1
ATOM 2600 C CA . LEU A 1 316 ? 14.098 5.466 -27.292 1.00 96.12 316 LEU A CA 1
ATOM 2601 C C . LEU A 1 316 ? 15.529 4.914 -27.243 1.00 96.12 316 LEU A C 1
ATOM 2603 O O . LEU A 1 316 ? 16.114 4.639 -28.291 1.00 96.12 316 LEU A O 1
ATOM 2607 N N . LYS A 1 317 ? 16.085 4.686 -26.045 1.00 96.00 317 LYS A N 1
ATOM 2608 C CA . LYS A 1 317 ? 17.407 4.049 -25.889 1.00 96.00 317 LYS A CA 1
ATOM 2609 C C . LYS A 1 317 ? 17.417 2.632 -26.459 1.00 96.00 317 LYS A C 1
ATOM 2611 O O . LYS A 1 317 ? 18.361 2.253 -27.151 1.00 96.00 317 LYS A O 1
ATOM 2616 N N . VAL A 1 318 ? 16.367 1.854 -26.190 1.00 96.19 318 VAL A N 1
ATOM 2617 C CA . VAL A 1 318 ? 16.209 0.499 -26.735 1.00 96.19 318 VAL A CA 1
ATOM 2618 C C . VAL A 1 318 ? 16.097 0.535 -28.262 1.00 96.19 318 VAL A C 1
ATOM 2620 O O . VAL A 1 318 ? 16.802 -0.215 -28.930 1.00 96.19 318 VAL A O 1
ATOM 2623 N N . GLN A 1 319 ? 15.286 1.433 -28.826 1.00 94.69 319 GLN A N 1
ATOM 2624 C CA . GLN A 1 319 ? 15.127 1.597 -30.276 1.00 94.69 319 GLN A CA 1
ATOM 2625 C C . GLN A 1 319 ? 16.438 1.973 -30.968 1.00 94.69 319 GLN A C 1
ATOM 2627 O O . GLN A 1 319 ? 16.776 1.387 -31.997 1.00 94.69 319 GLN A O 1
ATOM 2632 N N . GLN A 1 320 ? 17.197 2.913 -30.399 1.00 95.38 320 GLN A N 1
ATOM 2633 C CA . GLN A 1 320 ? 18.511 3.296 -30.920 1.00 95.38 320 GLN A CA 1
ATOM 2634 C C . GLN A 1 320 ? 19.470 2.104 -30.941 1.00 95.38 320 GLN A C 1
ATOM 2636 O O . GLN A 1 320 ? 20.141 1.875 -31.946 1.00 95.38 320 GLN A O 1
ATOM 2641 N N . LEU A 1 321 ? 19.496 1.316 -29.864 1.00 95.50 321 LEU A N 1
ATOM 2642 C CA . LEU A 1 321 ? 20.376 0.157 -29.763 1.00 95.50 321 LEU A CA 1
ATOM 2643 C C . LEU A 1 321 ? 19.991 -0.951 -30.753 1.00 95.50 321 LEU A C 1
ATOM 2645 O O . LEU A 1 321 ? 20.863 -1.488 -31.428 1.00 95.50 321 LEU A O 1
ATOM 2649 N N . ILE A 1 322 ? 18.697 -1.263 -30.878 1.00 93.31 322 ILE A N 1
ATOM 2650 C CA . ILE A 1 322 ? 18.198 -2.259 -31.841 1.00 93.31 322 ILE A CA 1
ATOM 2651 C C . ILE A 1 322 ? 18.462 -1.800 -33.282 1.00 93.31 322 ILE A C 1
ATOM 2653 O O . ILE A 1 322 ? 18.845 -2.607 -34.118 1.00 93.31 322 ILE A O 1
ATOM 2657 N N . SER A 1 323 ? 18.332 -0.503 -33.576 1.00 92.75 323 SER A N 1
ATOM 2658 C CA . SER A 1 323 ? 18.615 0.033 -34.919 1.00 92.75 323 SER A CA 1
ATOM 2659 C C . SER A 1 323 ? 20.091 -0.108 -35.308 1.00 92.75 323 SER A C 1
ATOM 2661 O O . SER A 1 323 ? 20.401 -0.317 -36.477 1.00 92.75 323 SER A O 1
ATOM 2663 N N . GLN A 1 324 ? 21.004 0.004 -34.338 1.00 94.88 324 GLN A N 1
ATOM 2664 C CA . GLN A 1 324 ? 22.441 -0.194 -34.555 1.00 94.88 324 GLN A CA 1
ATOM 2665 C C . GLN A 1 324 ? 22.828 -1.676 -34.627 1.00 94.88 324 GLN A C 1
ATOM 2667 O O . GLN A 1 324 ? 23.750 -2.034 -35.357 1.00 94.88 324 GLN A O 1
ATOM 2672 N N . TYR A 1 325 ? 22.124 -2.534 -33.885 1.00 94.12 325 TYR A N 1
ATOM 2673 C CA . TYR A 1 325 ? 22.399 -3.965 -33.790 1.00 94.12 325 TYR A CA 1
ATOM 2674 C C . TYR A 1 325 ? 21.090 -4.766 -33.921 1.00 94.12 325 TYR A C 1
ATOM 2676 O O . TYR A 1 325 ? 20.548 -5.202 -32.907 1.00 94.12 325 TYR A O 1
ATOM 2684 N N . PRO A 1 326 ? 20.571 -4.990 -35.144 1.00 89.50 326 PRO A N 1
ATOM 2685 C CA . PRO A 1 326 ? 19.245 -5.595 -35.346 1.00 89.50 326 PRO A CA 1
ATOM 2686 C C . PRO A 1 326 ? 19.072 -6.984 -34.719 1.00 89.50 326 PRO A C 1
ATOM 2688 O O . PRO A 1 326 ? 17.997 -7.315 -34.231 1.00 89.50 326 PRO A O 1
ATOM 2691 N N . GLU A 1 327 ? 20.152 -7.766 -34.663 1.00 91.50 327 GLU A N 1
ATOM 2692 C CA . GLU A 1 327 ? 20.175 -9.130 -34.115 1.00 91.50 327 GLU A CA 1
ATOM 2693 C C . GLU A 1 327 ? 20.602 -9.176 -32.631 1.00 91.50 327 GLU A C 1
ATOM 2695 O O . GLU A 1 327 ? 21.036 -10.212 -32.121 1.00 91.50 327 GLU A O 1
ATOM 2700 N N . ILE A 1 328 ? 20.552 -8.046 -31.912 1.00 92.44 328 ILE A N 1
ATOM 2701 C CA . ILE A 1 328 ? 20.978 -7.997 -30.510 1.00 92.44 328 ILE A CA 1
ATOM 2702 C C . ILE A 1 328 ? 20.036 -8.804 -29.608 1.00 92.44 328 ILE A C 1
ATOM 2704 O O . ILE A 1 328 ? 18.841 -8.537 -29.492 1.00 92.44 328 ILE A O 1
ATOM 2708 N N . GLU A 1 329 ? 20.587 -9.773 -28.878 1.00 91.50 329 GLU A N 1
ATOM 2709 C CA . GLU A 1 329 ? 19.793 -10.527 -27.907 1.00 91.50 329 GLU A CA 1
ATOM 2710 C C . GLU A 1 329 ? 19.346 -9.640 -26.731 1.00 91.50 329 GLU A C 1
ATOM 2712 O O . GLU A 1 329 ? 20.105 -8.807 -26.223 1.00 91.50 329 GLU A O 1
ATOM 2717 N N . THR A 1 330 ? 18.162 -9.911 -26.172 1.00 88.81 330 THR A N 1
ATOM 2718 C CA . THR A 1 330 ? 17.613 -9.199 -24.999 1.00 88.81 330 THR A CA 1
ATOM 2719 C C . THR A 1 330 ? 18.590 -9.137 -23.818 1.00 88.81 330 THR A C 1
ATOM 2721 O O . THR A 1 330 ? 18.674 -8.125 -23.119 1.00 88.81 330 THR A O 1
ATOM 2724 N N . ARG A 1 331 ? 19.379 -10.199 -23.593 1.00 92.62 331 ARG A N 1
ATOM 2725 C CA . ARG A 1 331 ? 20.407 -10.230 -22.540 1.00 92.62 331 ARG A CA 1
ATOM 2726 C C . ARG A 1 331 ? 21.482 -9.164 -22.758 1.00 92.62 331 ARG A C 1
ATOM 2728 O O . ARG A 1 331 ? 21.947 -8.577 -21.779 1.00 92.62 331 ARG A O 1
ATOM 2735 N N . HIS A 1 332 ? 21.877 -8.931 -24.007 1.00 93.56 332 HIS A N 1
ATOM 2736 C CA . HIS A 1 332 ? 22.879 -7.938 -24.377 1.00 93.56 332 HIS A CA 1
ATOM 2737 C C . HIS A 1 332 ? 22.309 -6.522 -24.298 1.00 93.56 332 HIS A C 1
ATOM 2739 O O . HIS A 1 332 ? 22.956 -5.673 -23.689 1.00 93.56 332 HIS A O 1
ATOM 2745 N N . VAL A 1 333 ? 21.068 -6.298 -24.758 1.00 93.19 333 VAL A N 1
ATOM 2746 C CA . VAL A 1 333 ? 20.344 -5.021 -24.566 1.00 93.19 333 VAL A CA 1
ATOM 2747 C C . VAL A 1 333 ? 20.325 -4.626 -23.091 1.00 93.19 333 VAL A C 1
ATOM 2749 O O . VAL A 1 333 ? 20.741 -3.531 -22.718 1.00 93.19 333 VAL A O 1
ATOM 2752 N N . ARG A 1 334 ? 19.911 -5.558 -22.227 1.00 94.81 334 ARG A N 1
ATOM 2753 C CA . ARG A 1 334 ? 19.826 -5.350 -20.779 1.00 94.81 334 ARG A CA 1
ATOM 2754 C C . ARG A 1 334 ? 21.166 -4.940 -20.167 1.00 94.81 334 ARG A C 1
ATOM 2756 O O . ARG A 1 334 ? 21.217 -3.992 -19.391 1.00 94.81 334 ARG A O 1
ATOM 2763 N N . LYS A 1 335 ? 22.246 -5.651 -20.510 1.00 94.06 335 LYS A N 1
ATOM 2764 C CA . LYS A 1 335 ? 23.598 -5.331 -20.027 1.00 94.06 335 LYS A CA 1
ATOM 2765 C C . LYS A 1 335 ? 24.068 -3.969 -20.539 1.00 94.06 335 LYS A C 1
ATOM 2767 O O . LYS A 1 335 ? 24.604 -3.197 -19.753 1.00 94.06 335 LYS A O 1
ATOM 2772 N N . HIS A 1 336 ? 23.836 -3.672 -21.817 1.00 94.38 336 HIS A N 1
ATOM 2773 C CA . HIS A 1 336 ? 24.234 -2.410 -22.442 1.00 94.38 336 HIS A CA 1
ATOM 2774 C C . HIS A 1 336 ? 23.549 -1.210 -21.773 1.00 94.38 336 HIS A C 1
ATOM 2776 O O . HIS A 1 336 ? 24.187 -0.204 -21.481 1.00 94.38 336 HIS A O 1
ATOM 2782 N N . LEU A 1 337 ? 22.268 -1.355 -21.428 1.00 94.06 337 LEU A N 1
ATOM 2783 C CA . LEU A 1 337 ? 21.488 -0.328 -20.735 1.00 94.06 337 LEU A CA 1
ATOM 2784 C C . LEU A 1 337 ? 21.622 -0.377 -19.202 1.00 94.06 337 LEU A C 1
ATOM 2786 O O . LEU A 1 337 ? 20.918 0.339 -18.497 1.00 94.06 337 LEU A O 1
ATOM 2790 N N . SER A 1 338 ? 22.555 -1.178 -18.671 1.00 93.31 338 SER A N 1
ATOM 2791 C CA . SER A 1 338 ? 22.842 -1.293 -17.231 1.00 93.31 338 SER A CA 1
ATOM 2792 C C . SER A 1 338 ? 21.659 -1.761 -16.366 1.00 93.31 338 SER A C 1
ATOM 2794 O O . SER A 1 338 ? 21.580 -1.426 -15.185 1.00 93.31 338 SER A O 1
ATOM 2796 N N . TYR A 1 339 ? 20.751 -2.560 -16.926 1.00 94.50 339 TYR A N 1
ATOM 2797 C CA . TYR A 1 339 ? 19.663 -3.193 -16.180 1.00 94.50 339 TYR A CA 1
ATOM 2798 C C . TYR A 1 339 ? 20.143 -4.469 -15.479 1.00 94.50 339 TYR A C 1
ATOM 2800 O O . TYR A 1 339 ? 20.876 -5.293 -16.041 1.00 94.50 339 TYR A O 1
ATOM 2808 N N . SER A 1 340 ? 19.679 -4.685 -14.252 1.00 94.62 340 SER A N 1
ATOM 2809 C CA . SER A 1 340 ? 19.989 -5.891 -13.473 1.00 94.62 340 SER A CA 1
ATOM 2810 C C . SER A 1 340 ? 19.212 -7.124 -13.967 1.00 94.62 340 SER A C 1
ATOM 2812 O O . SER A 1 340 ? 18.276 -7.009 -14.755 1.00 94.62 340 SER A O 1
ATOM 2814 N N . ASN A 1 341 ? 19.587 -8.331 -13.518 1.00 94.12 341 ASN A N 1
ATOM 2815 C CA . ASN A 1 341 ? 18.850 -9.559 -13.865 1.00 94.12 341 ASN A CA 1
ATOM 2816 C C . ASN A 1 341 ? 17.397 -9.535 -13.367 1.00 94.12 341 ASN A C 1
ATOM 2818 O O . ASN A 1 341 ? 16.537 -10.126 -14.010 1.00 94.12 341 ASN A O 1
ATOM 2822 N N . SER A 1 342 ? 17.132 -8.839 -12.259 1.00 94.81 342 SER A N 1
ATOM 2823 C CA . SER A 1 342 ? 15.802 -8.728 -11.658 1.00 94.81 342 SER A CA 1
ATOM 2824 C C . SER A 1 342 ? 14.861 -7.788 -12.423 1.00 94.81 342 SER A C 1
ATOM 2826 O O . SER A 1 342 ? 13.721 -7.598 -12.019 1.00 94.81 342 SER A O 1
ATOM 2828 N N . GLN A 1 343 ? 15.342 -7.193 -13.520 1.00 95.50 343 GLN A N 1
ATOM 2829 C CA . GLN A 1 343 ? 14.590 -6.314 -14.417 1.00 95.50 343 GLN A CA 1
ATOM 2830 C C . GLN A 1 343 ? 14.457 -6.907 -15.832 1.00 95.50 343 GLN A C 1
ATOM 2832 O O . GLN A 1 343 ? 14.281 -6.184 -16.818 1.00 95.50 343 GLN A O 1
ATOM 2837 N N . ALA A 1 344 ? 14.611 -8.228 -15.966 1.00 94.44 344 ALA A N 1
ATOM 2838 C CA . ALA A 1 344 ? 14.600 -8.907 -17.256 1.00 94.44 344 ALA A CA 1
ATOM 2839 C C . ALA A 1 344 ? 13.244 -8.811 -17.983 1.00 94.44 344 ALA A C 1
ATOM 2841 O O . ALA A 1 344 ? 13.221 -8.695 -19.209 1.00 94.44 344 ALA A O 1
ATOM 2842 N N . ARG A 1 345 ? 12.116 -8.828 -17.265 1.00 93.50 345 ARG A N 1
ATOM 2843 C CA . ARG A 1 345 ? 10.780 -8.666 -17.870 1.00 93.50 345 ARG A CA 1
ATOM 2844 C C . ARG A 1 345 ? 10.473 -7.205 -18.180 1.00 93.50 345 ARG A C 1
ATOM 2846 O O . ARG A 1 345 ? 9.819 -6.905 -19.175 1.00 93.50 345 ARG A O 1
ATOM 2853 N N . THR A 1 346 ? 11.000 -6.293 -17.373 1.00 94.38 346 THR A N 1
ATOM 2854 C CA . THR A 1 346 ? 10.898 -4.846 -17.572 1.00 94.38 346 THR A CA 1
ATOM 2855 C C . THR A 1 346 ? 11.546 -4.455 -18.893 1.00 94.38 346 THR A C 1
ATOM 2857 O O . THR A 1 346 ? 10.888 -3.841 -19.733 1.00 94.38 346 THR A O 1
ATOM 2860 N N . ILE A 1 347 ? 12.798 -4.878 -19.116 1.00 95.12 347 ILE A N 1
ATOM 2861 C CA . ILE A 1 347 ? 13.520 -4.574 -20.357 1.00 95.12 347 ILE A CA 1
ATOM 2862 C C . ILE A 1 347 ? 12.899 -5.265 -21.573 1.00 95.12 347 ILE A C 1
ATOM 2864 O O . ILE A 1 347 ? 12.811 -4.663 -22.639 1.00 95.12 347 ILE A O 1
ATOM 2868 N N . ARG A 1 348 ? 12.411 -6.502 -21.413 1.00 93.69 348 ARG A N 1
ATOM 2869 C CA . ARG A 1 348 ? 11.669 -7.200 -22.468 1.00 93.69 348 ARG A CA 1
ATOM 2870 C C . ARG A 1 348 ? 10.432 -6.407 -22.886 1.00 93.69 348 ARG A C 1
ATOM 2872 O O . ARG A 1 348 ? 10.205 -6.239 -24.077 1.00 93.69 348 ARG A O 1
ATOM 2879 N N . GLY A 1 349 ? 9.706 -5.855 -21.918 1.00 93.44 349 GLY A N 1
ATOM 2880 C CA . GLY A 1 349 ? 8.564 -4.988 -22.180 1.00 93.44 349 GLY A CA 1
ATOM 2881 C C . GLY A 1 349 ? 8.922 -3.735 -22.988 1.00 93.44 349 GLY A C 1
ATOM 2882 O O . GLY A 1 349 ? 8.187 -3.368 -23.901 1.00 93.44 349 GLY A O 1
ATOM 2883 N N . TYR A 1 350 ? 10.071 -3.105 -22.714 1.00 95.62 350 TYR A N 1
ATOM 2884 C CA . TYR A 1 350 ? 10.547 -1.979 -23.528 1.00 95.62 350 TYR A CA 1
ATOM 2885 C C . TYR A 1 350 ? 10.936 -2.395 -24.951 1.00 95.62 350 TYR A C 1
ATOM 2887 O O . TYR A 1 350 ? 10.660 -1.655 -25.888 1.00 95.62 350 TYR A O 1
ATOM 2895 N N . ILE A 1 351 ? 11.537 -3.576 -25.134 1.00 93.94 351 ILE A N 1
ATOM 2896 C CA . ILE A 1 351 ? 11.856 -4.131 -26.463 1.00 93.94 351 ILE A CA 1
ATOM 2897 C C . ILE A 1 351 ? 10.576 -4.394 -27.268 1.00 93.94 351 ILE A C 1
ATOM 2899 O O . ILE A 1 351 ? 10.510 -4.075 -28.456 1.00 93.94 351 ILE A O 1
ATOM 2903 N N . GLU A 1 352 ? 9.545 -4.941 -26.625 1.00 92.81 352 GLU A N 1
ATOM 2904 C CA . GLU A 1 352 ? 8.244 -5.182 -27.253 1.00 92.81 352 GLU A CA 1
ATOM 2905 C C . GLU A 1 352 ? 7.600 -3.861 -27.705 1.00 92.81 352 GLU A C 1
ATOM 2907 O O . GLU A 1 352 ? 7.235 -3.740 -28.876 1.00 92.81 352 GLU A O 1
ATOM 2912 N N . GLN A 1 353 ? 7.584 -2.834 -26.847 1.00 92.38 353 GLN A N 1
ATOM 2913 C CA . GLN A 1 353 ? 7.088 -1.493 -27.197 1.00 92.38 353 GLN A CA 1
ATOM 2914 C C . GLN A 1 353 ? 7.895 -0.803 -28.287 1.00 92.38 353 GLN A C 1
ATOM 2916 O O . GLN A 1 353 ? 7.313 -0.226 -29.205 1.00 92.38 353 GLN A O 1
ATOM 2921 N N . ALA A 1 354 ? 9.222 -0.898 -28.226 1.00 91.56 354 ALA A N 1
ATOM 2922 C CA . ALA A 1 354 ? 10.108 -0.398 -29.269 1.00 91.56 354 ALA A CA 1
ATOM 2923 C C . ALA A 1 354 ? 9.766 -0.993 -30.646 1.00 91.56 354 ALA A C 1
ATOM 2925 O O . ALA A 1 354 ? 9.928 -0.311 -31.656 1.00 91.56 354 ALA A O 1
ATOM 2926 N N . SER A 1 355 ? 9.247 -2.226 -30.659 1.00 87.44 355 SER A N 1
ATOM 2927 C CA . SER A 1 355 ? 8.832 -2.986 -31.844 1.00 87.44 355 SER A CA 1
ATOM 2928 C C . SER A 1 355 ? 7.338 -2.839 -32.186 1.00 87.44 355 SER A C 1
ATOM 2930 O O . SER A 1 355 ? 6.820 -3.599 -33.004 1.00 87.44 355 SER A O 1
ATOM 2932 N N . GLY A 1 356 ? 6.616 -1.914 -31.542 1.00 86.19 356 GLY A N 1
ATOM 2933 C CA . GLY A 1 356 ? 5.187 -1.671 -31.778 1.00 86.19 356 GLY A CA 1
ATOM 2934 C C . GLY A 1 356 ? 4.235 -2.689 -31.138 1.00 86.19 356 GLY A C 1
ATOM 2935 O O . GLY A 1 356 ? 3.046 -2.694 -31.453 1.00 86.19 356 GLY A O 1
ATOM 2936 N N . ARG A 1 357 ? 4.726 -3.556 -30.245 1.00 88.44 357 ARG A N 1
ATOM 2937 C CA . ARG A 1 357 ? 3.904 -4.501 -29.475 1.00 88.44 357 ARG A CA 1
ATOM 2938 C C . ARG A 1 357 ? 3.572 -3.924 -28.099 1.00 88.44 357 ARG A C 1
ATOM 2940 O O . ARG A 1 357 ? 4.354 -3.151 -27.549 1.00 88.44 357 ARG A O 1
ATOM 2947 N N . PRO A 1 358 ? 2.422 -4.278 -27.511 1.00 82.25 358 PRO A N 1
ATOM 2948 C CA . PRO A 1 358 ? 2.100 -3.820 -26.173 1.00 82.25 358 PRO A CA 1
ATOM 2949 C C . PRO A 1 358 ? 3.004 -4.489 -25.126 1.00 82.25 358 PRO A C 1
ATOM 2951 O O . PRO A 1 358 ? 3.501 -5.594 -25.324 1.00 82.25 358 PRO A O 1
ATOM 2954 N N . ARG A 1 359 ? 3.196 -3.791 -24.007 1.00 80.31 359 ARG A N 1
ATOM 2955 C CA . ARG A 1 359 ? 4.019 -4.209 -22.867 1.00 80.31 359 ARG A CA 1
ATOM 2956 C C . ARG A 1 359 ? 3.166 -4.995 -21.878 1.00 80.31 359 ARG A C 1
ATOM 2958 O O . ARG A 1 359 ? 2.352 -4.368 -21.201 1.00 80.31 359 ARG A O 1
ATOM 2965 N N . PHE A 1 360 ? 3.367 -6.310 -21.755 1.00 62.69 360 PHE A N 1
ATOM 2966 C CA . PHE A 1 360 ? 2.640 -7.134 -20.776 1.00 62.69 360 PHE A CA 1
ATOM 2967 C C . PHE A 1 360 ? 3.528 -8.074 -19.972 1.00 62.69 360 PHE A C 1
ATOM 2969 O O . PHE A 1 360 ? 4.577 -8.527 -20.476 1.00 62.69 360 PHE A O 1
#

Organism: NCBI:txid517424

Foldseek 3Di:
DDDDDDDDDDDPPPPVVVVVVVVVVVVVVVVVVVCVVVCLPDDFWAKEKEKDWDDALPDPDQKIKIKIKIFTPVLQVQLVVVLPVPPPLDQPQQAALLPQLFLVCLVSLLSLLVSQLVRPGMFMEMEMEGSVLLVVVCVVVVHDPLRSRLVCVLPRVLVRVCVSQVPQDQSRQYAYAYEYADDPSCPVCQVVSQVSNQVVCVVVVHRYHHPYHYYDHSSNGSVNSNRNSLRSLLCCLVVVLLDDPDPPDDRDSSSVSSLVSSQVSCPPDPRVVSSQVRYWYWYDDNPDPDTDTDRSVVSVVVSNVVSVVVLVVLLVLLLVVCVVPVPDDLVRSCVVVVHDPSCSLVSVQSNCVNVVHHRD

Solvent-accessible surface area (backbone atoms only — not comparable to full-atom values): 20050 Å² total; per-residue (Å²): 132,90,79,90,85,82,85,88,88,85,88,85,72,66,70,67,56,56,57,55,50,54,57,50,52,55,51,51,54,51,48,48,51,52,47,58,66,56,52,75,71,78,68,61,49,50,34,39,34,28,33,40,72,52,63,54,79,78,48,98,52,66,56,20,35,39,30,32,31,31,28,42,50,64,54,52,52,55,43,50,57,58,45,60,76,75,50,75,97,51,87,94,61,68,56,44,48,92,67,46,60,42,44,88,53,40,66,59,58,43,47,56,52,49,48,54,66,66,40,84,63,46,39,35,40,36,46,36,37,33,34,64,42,53,47,54,52,24,61,75,68,73,41,52,70,66,54,44,40,57,53,48,67,38,53,50,57,40,52,46,52,46,67,64,51,69,77,55,48,70,90,52,44,27,36,32,35,36,37,30,54,64,52,86,93,51,61,86,47,40,64,56,32,51,51,52,45,47,52,48,24,58,80,68,71,45,32,53,45,73,72,47,66,45,71,38,59,43,81,85,26,70,66,39,22,48,32,37,32,54,45,40,50,50,50,36,43,72,70,42,54,76,52,46,97,42,95,90,49,75,64,50,70,40,40,51,42,45,46,49,42,53,49,54,43,45,69,38,90,62,36,48,61,43,51,58,76,34,50,47,40,32,37,42,73,71,82,59,94,68,70,43,76,50,70,64,62,63,38,50,52,54,50,52,54,55,48,51,57,52,48,52,56,53,24,50,53,47,39,55,50,39,72,76,37,79,86,62,50,70,71,54,52,33,55,75,71,69,50,56,82,47,38,54,60,57,50,48,25,36,51,32,41,54,70,76,37,82,67,125

Nearest PDB structures (foldseek):
  6bzf-assembly2_C  TM=3.057E-01  e=3.589E-01  Saccharomyces cerevisiae
  6bzg-assembly1_A  TM=3.335E-01  e=1.651E+00  Saccharomyces cerevisiae
  3taz-assembly1_B  TM=1.342E-01  e=1.015E-01  Pyrococcus furiosus DSM 3638
  2vdd-assembly1_A  TM=9.188E-02  e=3.105E+00  Escherichia coli K-12